Protein AF-A0A8B6FA89-F1 (afdb_monomer_lite)

pLDDT: mean 74.56, std 17.71, range [37.88, 96.81]

Foldseek 3Di:
DDPLCVLCVPCSVVVVVLVCVQVVDVLGAWQAAPDPPDPSVRRTDTPPQVPDPDPDPDPDPDDDDDDDDDDDDDDDDDDDDDDDDDDDDDPDDQQDWDAAPQQRQIDSDPVVNVVCVVVPVCPPPPDNDAQFLVNLCVSCPPPQEAEEEPVPPDLEDPDPQYKYWYQLDDRPDRRPAIKMWTQHPDDAIEIEWLQQDDLVVTPNCSVSSRCSHDVDHGYPGDNNDDPRHSCRSVVNVSSHD

Secondary structure (DSSP, 8-state):
--HHHHH-TT-HHHHHHHHHHHHSSTT---EE---TTS-GGGSEESSTT---S------------------------PPP-------------PPPPEE-TTT--EESSHHHHHHHHHTTSS-STTPPPPPPHHHHHHHTTTSSEEEEEGGGS-S---SSSEEEEEESS-TTS--S-EEEEEE-SSS--EEE-TT---GGGS-HHHHHHHHHT-SS-EEE----S-TT-S-HHHHHHHT--

Organism: Mytilus galloprovincialis (NCBI:txid29158)

Sequence (241 aa):
MTLGRQMYPSRGDFFLRKFEEATRTPFGYLLVDLKARTPEASRLRTEVLQIGQGETPDRDMEDTHLSDYESSVSSDEDMVDETTDLSSDDAERREDLIACRDSGVVFAHLRGLEAHSQQGCGKKNGLVLPMTGKDVEDTLSGLPVTVCCAEDLPSYVSDRPRTFVVNTDKCDQKGSHWVAFHFPASGLPEFFDSLGRYPETYQRYFRNVLIVNGPEYCVVGNQINPMISNTCGLYCIITSN

Structure (mmCIF, N/CA/C/O backbone):
data_AF-A0A8B6FA89-F1
#
_entry.id   AF-A0A8B6FA89-F1
#
loop_
_atom_site.group_PDB
_atom_site.id
_atom_site.type_symbol
_atom_site.label_atom_id
_atom_site.label_alt_id
_atom_site.label_comp_id
_atom_site.label_asym_id
_atom_site.label_entity_id
_atom_site.label_seq_id
_atom_site.pdbx_PDB_ins_code
_atom_site.Cartn_x
_atom_site.Cartn_y
_atom_site.Cartn_z
_atom_site.occupancy
_atom_site.B_iso_or_equiv
_atom_site.auth_seq_id
_atom_site.auth_comp_id
_atom_site.auth_asym_id
_atom_site.auth_atom_id
_atom_site.pdbx_PDB_model_num
ATOM 1 N N . MET A 1 1 ? 25.754 -10.668 -2.298 1.00 52.97 1 MET A N 1
ATOM 2 C CA . MET A 1 1 ? 26.112 -9.234 -2.172 1.00 52.97 1 MET A CA 1
ATOM 3 C C . MET A 1 1 ? 24.826 -8.505 -1.811 1.00 52.97 1 MET A C 1
ATOM 5 O O . MET A 1 1 ? 23.878 -8.642 -2.569 1.00 52.97 1 MET A O 1
ATOM 9 N N . THR A 1 2 ? 24.743 -7.863 -0.643 1.00 77.69 2 THR A N 1
ATOM 10 C CA . THR A 1 2 ? 23.493 -7.277 -0.114 1.00 77.69 2 THR A CA 1
ATOM 11 C C . THR A 1 2 ? 23.286 -5.842 -0.607 1.00 77.69 2 THR A C 1
ATOM 13 O O . THR A 1 2 ? 24.262 -5.158 -0.926 1.00 77.69 2 THR A O 1
ATOM 16 N N . LEU A 1 3 ? 22.033 -5.370 -0.653 1.00 79.88 3 LEU A N 1
ATOM 17 C CA . LEU A 1 3 ? 21.686 -4.004 -1.078 1.00 79.88 3 LEU A CA 1
ATOM 18 C C . LEU A 1 3 ? 22.439 -2.940 -0.263 1.00 79.88 3 LEU A C 1
ATOM 20 O O . LEU A 1 3 ? 23.019 -2.024 -0.842 1.00 79.88 3 LEU A O 1
ATOM 24 N N . GLY A 1 4 ? 22.522 -3.111 1.062 1.00 81.19 4 GLY A N 1
ATOM 25 C CA . GLY A 1 4 ? 23.275 -2.209 1.939 1.00 81.19 4 GLY A CA 1
ATOM 26 C C . GLY A 1 4 ? 24.747 -2.072 1.535 1.00 81.19 4 GLY A C 1
ATOM 27 O O . GLY A 1 4 ? 25.245 -0.956 1.429 1.00 81.19 4 GLY A O 1
ATOM 28 N N . ARG A 1 5 ? 25.428 -3.178 1.186 1.00 83.19 5 ARG A N 1
ATOM 29 C CA . ARG A 1 5 ? 26.817 -3.141 0.678 1.00 83.19 5 ARG A CA 1
ATOM 30 C C . ARG A 1 5 ? 26.944 -2.522 -0.716 1.00 83.19 5 ARG A C 1
ATOM 32 O O . ARG A 1 5 ? 28.012 -2.026 -1.049 1.00 83.19 5 ARG A O 1
ATOM 39 N N . GLN A 1 6 ? 25.902 -2.567 -1.543 1.00 84.31 6 GLN A N 1
ATOM 40 C CA . GLN A 1 6 ? 25.912 -1.922 -2.862 1.00 84.31 6 GLN A CA 1
ATOM 41 C C . GLN A 1 6 ? 25.698 -0.410 -2.757 1.00 84.31 6 GLN A C 1
ATOM 43 O O . GLN A 1 6 ? 26.346 0.349 -3.472 1.00 84.31 6 GLN A O 1
ATOM 48 N N . MET A 1 7 ? 24.803 0.023 -1.866 1.00 84.75 7 MET A N 1
ATOM 49 C CA . MET A 1 7 ? 24.514 1.439 -1.641 1.00 84.75 7 MET A CA 1
ATOM 50 C C . MET A 1 7 ? 25.597 2.133 -0.813 1.00 84.75 7 MET A C 1
ATOM 52 O O . MET A 1 7 ? 25.900 3.294 -1.071 1.00 84.75 7 MET A O 1
ATOM 56 N N . TYR A 1 8 ? 26.196 1.410 0.138 1.00 90.12 8 TYR A N 1
ATOM 57 C CA . TYR A 1 8 ? 27.192 1.920 1.078 1.00 90.12 8 TYR A CA 1
ATOM 58 C C . TYR A 1 8 ? 28.417 0.988 1.156 1.00 90.12 8 TYR A C 1
ATOM 60 O O . TYR A 1 8 ? 28.627 0.337 2.184 1.00 90.12 8 TYR A O 1
ATOM 68 N N . PRO A 1 9 ? 29.259 0.903 0.103 1.00 87.56 9 PRO A N 1
ATOM 69 C CA . PRO A 1 9 ? 30.369 -0.059 0.044 1.00 87.56 9 PRO A CA 1
ATOM 70 C C . PRO A 1 9 ? 31.359 0.048 1.207 1.00 87.56 9 PRO A C 1
ATOM 72 O O . PRO A 1 9 ? 31.877 -0.966 1.668 1.00 87.56 9 PRO A O 1
ATOM 75 N N . SER A 1 10 ? 31.576 1.267 1.703 1.00 92.75 10 SER A N 1
ATOM 76 C CA . SER A 1 10 ? 32.500 1.561 2.805 1.00 92.75 10 SER A CA 1
ATOM 77 C C . SER A 1 10 ? 31.791 1.918 4.116 1.00 92.75 10 SER A C 1
ATOM 79 O O . SER A 1 10 ? 32.462 2.270 5.080 1.00 92.75 10 SER A O 1
ATOM 81 N N . ARG A 1 11 ? 30.450 1.888 4.147 1.00 91.12 11 ARG A N 1
ATOM 82 C CA . ARG A 1 11 ? 29.622 2.384 5.266 1.00 91.12 11 ARG A CA 1
ATOM 83 C C . ARG A 1 11 ? 28.412 1.486 5.541 1.00 91.12 11 ARG A C 1
ATOM 85 O O . ARG A 1 11 ? 27.285 1.953 5.693 1.00 91.12 11 ARG A O 1
ATOM 92 N N . GLY A 1 12 ? 28.622 0.170 5.539 1.00 87.19 12 GLY A N 1
ATOM 93 C CA . GLY A 1 12 ? 27.542 -0.798 5.777 1.00 87.19 12 GLY A CA 1
ATOM 94 C C . GLY A 1 12 ? 26.892 -0.660 7.162 1.00 87.19 12 GLY A C 1
ATOM 95 O O . GLY A 1 12 ? 25.703 -0.926 7.312 1.00 87.19 12 GLY A O 1
ATOM 96 N N . ASP A 1 13 ? 27.652 -0.178 8.144 1.00 90.44 13 ASP A N 1
ATOM 97 C CA . ASP A 1 13 ? 27.205 0.164 9.496 1.00 90.44 13 ASP A CA 1
ATOM 98 C C . ASP A 1 13 ? 26.126 1.258 9.504 1.00 90.44 13 ASP A C 1
ATOM 100 O O . ASP A 1 13 ? 25.174 1.181 10.278 1.00 90.44 13 ASP A O 1
ATOM 104 N N . PHE A 1 14 ? 26.222 2.247 8.607 1.00 91.44 14 PHE A N 1
ATOM 105 C CA . PHE A 1 14 ? 25.213 3.300 8.478 1.00 91.44 14 PHE A CA 1
ATOM 106 C C . PHE A 1 14 ? 23.857 2.731 8.047 1.00 91.44 14 PHE A C 1
ATOM 108 O O . PHE A 1 14 ? 22.822 3.111 8.596 1.00 91.44 14 PHE A O 1
ATOM 115 N N . PHE A 1 15 ? 23.864 1.790 7.096 1.00 90.31 15 PHE A N 1
ATOM 116 C CA . PHE A 1 15 ? 22.646 1.116 6.652 1.00 90.31 15 PHE A CA 1
ATOM 117 C C . PHE A 1 15 ? 22.025 0.289 7.779 1.00 90.31 15 PHE A C 1
ATOM 119 O O . PHE A 1 15 ? 20.830 0.415 8.033 1.00 90.31 15 PHE A O 1
ATOM 126 N N . LEU A 1 16 ? 22.838 -0.517 8.472 1.00 89.75 16 LEU A N 1
ATOM 127 C CA . LEU A 1 16 ? 22.370 -1.347 9.586 1.00 89.75 16 LEU A CA 1
ATOM 128 C C . LEU A 1 16 ? 21.786 -0.500 10.715 1.00 89.75 16 LEU A C 1
ATOM 130 O O . LEU A 1 16 ? 20.688 -0.788 11.165 1.00 89.75 16 LEU A O 1
ATOM 134 N N . ARG A 1 17 ? 22.436 0.606 11.087 1.00 93.88 17 ARG A N 1
ATOM 135 C CA . ARG A 1 17 ? 21.924 1.519 12.118 1.00 93.88 17 ARG A CA 1
ATOM 136 C C . ARG A 1 17 ? 20.562 2.108 11.753 1.00 93.88 17 ARG A C 1
ATOM 138 O O . ARG A 1 17 ? 19.687 2.196 12.605 1.00 93.88 17 ARG A O 1
ATOM 145 N N . LYS A 1 18 ? 20.374 2.516 10.492 1.00 91.38 18 LYS A N 1
ATOM 146 C CA . LYS A 1 18 ? 19.087 3.045 10.017 1.00 91.38 18 LYS A CA 1
ATOM 147 C C . LYS A 1 18 ? 18.007 1.975 9.929 1.00 91.38 18 LYS A C 1
ATOM 149 O O . LYS A 1 18 ? 16.848 2.267 10.201 1.00 91.38 18 LYS A O 1
ATOM 154 N N . PHE A 1 19 ? 18.387 0.752 9.588 1.00 88.50 19 PHE A N 1
ATOM 155 C CA . PHE A 1 19 ? 17.494 -0.395 9.641 1.00 88.50 19 PHE A CA 1
ATOM 156 C C . PHE A 1 19 ? 17.083 -0.726 11.080 1.00 88.50 19 PHE A C 1
ATOM 158 O O . PHE A 1 19 ? 15.897 -0.825 11.357 1.00 88.50 19 PHE A O 1
ATOM 165 N N . GLU A 1 20 ? 18.031 -0.799 12.013 1.00 90.12 20 GLU A N 1
ATOM 166 C CA . GLU A 1 20 ? 17.750 -0.996 13.438 1.00 90.12 20 GLU A CA 1
ATOM 167 C C . GLU A 1 20 ? 16.838 0.101 13.988 1.00 90.12 20 GLU A C 1
ATOM 169 O O . GLU A 1 20 ? 15.868 -0.208 14.670 1.00 90.12 20 GLU A O 1
ATOM 174 N N . GLU A 1 21 ? 17.109 1.368 13.654 1.00 89.75 21 GLU A N 1
ATOM 175 C CA . GLU A 1 21 ? 16.254 2.508 14.001 1.00 89.75 21 GLU A CA 1
ATOM 176 C C . GLU A 1 21 ? 14.826 2.316 13.477 1.00 89.75 21 GLU A C 1
ATOM 178 O O . GLU A 1 21 ? 13.885 2.444 14.254 1.00 89.75 21 GLU A O 1
ATOM 183 N N . ALA A 1 22 ? 14.676 1.935 12.203 1.00 86.25 22 ALA A N 1
ATOM 184 C CA . ALA A 1 22 ? 13.379 1.654 11.593 1.00 86.25 22 ALA A CA 1
ATOM 185 C C . ALA A 1 22 ? 12.649 0.493 12.277 1.00 86.25 22 ALA A C 1
ATOM 187 O O . ALA A 1 22 ? 11.445 0.546 12.448 1.00 86.25 22 ALA A O 1
ATOM 188 N N . THR A 1 23 ? 13.365 -0.556 12.678 1.00 82.56 23 THR A N 1
ATOM 189 C CA . THR A 1 23 ? 12.759 -1.762 13.270 1.00 82.56 23 THR A CA 1
ATOM 190 C C . THR A 1 23 ? 12.608 -1.706 14.790 1.00 82.56 23 THR A C 1
ATOM 192 O O . THR A 1 23 ? 12.109 -2.657 15.391 1.00 82.56 23 THR A O 1
ATOM 195 N N . ARG A 1 24 ? 13.064 -0.624 15.439 1.00 86.19 24 ARG A N 1
ATOM 196 C CA . ARG A 1 24 ? 12.994 -0.475 16.902 1.00 86.19 24 ARG A CA 1
ATOM 197 C C . ARG A 1 24 ? 11.557 -0.302 17.384 1.00 86.19 24 ARG A C 1
ATOM 199 O O . ARG A 1 24 ? 11.232 -0.704 18.499 1.00 86.19 24 ARG A O 1
ATOM 206 N N . THR A 1 25 ? 10.715 0.311 16.563 1.00 74.94 25 THR A N 1
ATOM 207 C CA . THR A 1 25 ? 9.284 0.462 16.808 1.00 74.94 25 THR A CA 1
ATOM 208 C C . THR A 1 25 ? 8.515 -0.628 16.052 1.00 74.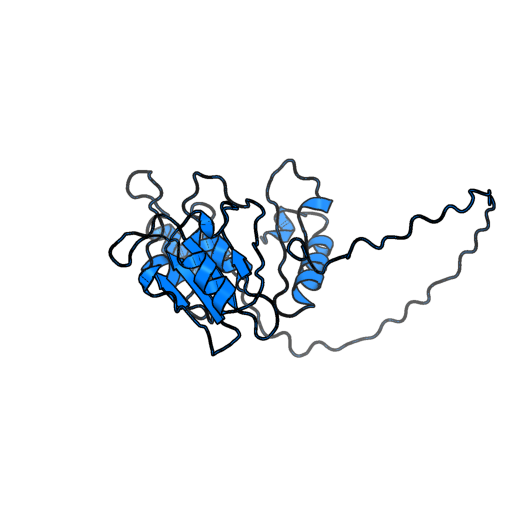94 25 THR A C 1
ATOM 210 O O . THR A 1 25 ? 8.877 -0.973 14.925 1.00 74.94 25 THR A O 1
ATOM 213 N N . PRO A 1 26 ? 7.453 -1.207 16.645 1.00 65.06 26 PRO A N 1
ATOM 214 C CA . PRO A 1 26 ? 6.528 -2.048 15.892 1.00 65.06 26 PRO A CA 1
ATOM 215 C C . PRO A 1 26 ? 5.980 -1.277 14.685 1.00 65.06 26 PRO A C 1
ATOM 217 O O . PRO A 1 26 ? 5.589 -0.121 14.842 1.00 65.06 26 PRO A O 1
ATOM 220 N N . PHE A 1 27 ? 5.937 -1.924 13.515 1.00 67.19 27 PHE A N 1
ATOM 221 C CA . PHE A 1 27 ? 5.469 -1.341 12.245 1.00 67.19 27 PHE A CA 1
ATOM 222 C C . PHE A 1 27 ? 6.323 -0.177 11.711 1.00 67.19 27 PHE A C 1
ATOM 224 O O . PHE A 1 27 ? 5.859 0.642 10.917 1.00 67.19 27 PHE A O 1
ATOM 231 N N . GLY A 1 28 ? 7.574 -0.057 12.161 1.00 71.44 28 GLY A N 1
ATOM 232 C CA . GLY A 1 28 ? 8.488 0.929 11.608 1.00 71.44 28 GLY A CA 1
ATOM 233 C C . GLY A 1 28 ? 9.064 0.488 10.256 1.00 71.44 28 GLY A C 1
ATOM 234 O O . GLY A 1 28 ? 9.325 -0.688 10.003 1.00 71.44 28 GLY A O 1
ATOM 235 N N . TYR A 1 29 ? 9.267 1.453 9.360 1.00 80.81 29 TYR A N 1
ATOM 236 C CA . TYR A 1 29 ? 9.714 1.226 7.984 1.00 80.81 29 TYR A CA 1
ATOM 237 C C . TYR A 1 29 ? 10.999 2.000 7.691 1.00 80.81 29 TYR A C 1
ATOM 239 O O . TYR A 1 29 ? 11.266 3.079 8.230 1.00 80.81 29 TYR A O 1
ATOM 247 N N . LEU A 1 30 ? 11.794 1.455 6.770 1.00 86.75 30 LEU A N 1
ATOM 248 C CA . LEU A 1 30 ? 12.971 2.116 6.224 1.00 86.75 30 LEU A CA 1
ATOM 249 C C . LEU A 1 30 ? 12.717 2.469 4.761 1.00 86.75 30 LEU A C 1
ATOM 251 O O . LEU A 1 30 ? 12.733 1.603 3.885 1.00 86.75 30 LEU A O 1
ATOM 255 N N . LEU A 1 31 ? 12.527 3.754 4.475 1.00 84.69 31 LEU A N 1
ATOM 256 C CA . LEU A 1 31 ? 12.464 4.231 3.101 1.00 84.69 31 LEU A CA 1
ATOM 257 C C . LEU A 1 31 ? 13.875 4.256 2.504 1.00 84.69 31 LEU A C 1
ATOM 259 O O . LEU A 1 31 ? 14.752 4.972 2.992 1.00 84.69 31 LEU A O 1
ATOM 263 N N . VAL A 1 32 ? 14.064 3.511 1.414 1.00 87.56 32 VAL A N 1
ATOM 264 C CA . VAL A 1 32 ? 15.330 3.423 0.677 1.00 87.56 32 VAL A CA 1
ATOM 265 C C . VAL A 1 32 ? 15.196 4.120 -0.683 1.00 87.56 32 VAL A C 1
ATOM 267 O O . VAL A 1 32 ? 14.560 3.604 -1.600 1.00 87.56 32 VAL A O 1
ATOM 270 N N . ASP A 1 33 ? 15.810 5.294 -0.842 1.00 82.75 33 ASP A N 1
ATOM 271 C CA . ASP A 1 33 ? 15.874 6.024 -2.113 1.00 82.75 33 ASP A CA 1
ATOM 272 C C . ASP A 1 33 ? 17.066 5.550 -2.959 1.00 82.75 33 ASP A C 1
ATOM 274 O O . ASP A 1 33 ? 18.239 5.730 -2.613 1.00 82.75 33 ASP A O 1
ATOM 278 N N . LEU A 1 34 ? 16.753 4.954 -4.108 1.00 84.00 34 LEU A N 1
ATOM 279 C CA . LEU A 1 34 ? 17.730 4.398 -5.043 1.00 84.00 34 LEU A CA 1
ATOM 280 C C . LEU A 1 34 ? 18.186 5.394 -6.124 1.00 84.00 34 LEU A C 1
ATOM 282 O O . LEU A 1 34 ? 19.017 5.046 -6.968 1.00 84.00 34 LEU A O 1
ATOM 286 N N . LYS A 1 35 ? 17.683 6.637 -6.135 1.00 78.00 35 LYS A N 1
ATOM 287 C CA . LYS A 1 35 ? 18.075 7.637 -7.140 1.00 78.00 35 LYS A CA 1
ATOM 288 C C . LYS A 1 35 ? 19.557 7.986 -7.003 1.00 78.00 35 LYS A C 1
ATOM 290 O O . LYS A 1 35 ? 20.022 8.446 -5.964 1.00 78.00 35 LYS A O 1
ATOM 295 N N . ALA A 1 36 ? 20.299 7.863 -8.106 1.00 80.50 36 ALA A N 1
ATOM 296 C CA . ALA A 1 36 ? 21.744 8.107 -8.137 1.00 80.50 36 ALA A CA 1
ATOM 297 C C . ALA A 1 36 ? 22.153 9.526 -7.690 1.00 80.50 36 ALA A C 1
ATOM 299 O O . ALA A 1 36 ? 23.264 9.709 -7.203 1.00 80.50 36 ALA A O 1
ATOM 300 N N . ARG A 1 37 ? 21.262 10.517 -7.840 1.00 86.25 37 ARG A N 1
ATOM 301 C CA . ARG A 1 37 ? 21.509 11.921 -7.469 1.00 86.25 37 ARG A CA 1
ATOM 302 C C . ARG A 1 37 ? 21.099 12.273 -6.038 1.00 86.25 37 ARG A C 1
ATOM 304 O O . ARG A 1 37 ? 21.410 13.375 -5.601 1.00 86.25 37 ARG A O 1
ATOM 311 N N . THR A 1 38 ? 20.412 11.385 -5.318 1.00 83.75 38 THR A N 1
ATOM 312 C CA . THR A 1 38 ? 20.028 11.659 -3.929 1.00 83.75 38 THR A CA 1
ATOM 313 C C . THR A 1 38 ? 21.282 11.639 -3.051 1.00 83.75 38 THR A C 1
ATOM 315 O O . THR A 1 38 ? 22.038 10.657 -3.117 1.00 83.75 38 THR A O 1
ATOM 318 N N . PRO A 1 39 ? 21.526 12.689 -2.240 1.00 90.25 39 PRO A N 1
ATOM 319 C CA . PRO A 1 39 ? 22.624 12.706 -1.282 1.00 90.25 39 PRO A CA 1
ATOM 320 C C . PRO A 1 39 ? 22.566 11.494 -0.356 1.00 90.25 39 PRO A C 1
ATOM 322 O O . PRO A 1 39 ? 21.494 11.099 0.093 1.00 90.25 39 PRO A O 1
ATOM 325 N N . GLU A 1 40 ? 23.725 10.914 -0.057 1.00 86.94 40 GLU A N 1
ATOM 326 C CA . GLU A 1 40 ? 23.845 9.660 0.692 1.00 86.94 40 GLU A CA 1
ATOM 327 C C . GLU A 1 40 ? 23.099 9.679 2.043 1.00 86.94 40 GLU A C 1
ATOM 329 O O . GLU A 1 40 ? 22.430 8.705 2.392 1.00 86.94 40 GLU A O 1
ATOM 334 N N . ALA A 1 41 ? 23.144 10.805 2.761 1.00 87.31 41 ALA A N 1
ATOM 335 C CA . ALA A 1 41 ? 22.457 10.993 4.042 1.00 87.31 41 ALA A CA 1
ATOM 336 C C . ALA A 1 41 ? 20.920 11.021 3.928 1.00 87.31 41 ALA A C 1
ATOM 338 O O . ALA A 1 41 ? 20.229 10.758 4.905 1.00 87.31 41 ALA A O 1
ATOM 339 N N . SER A 1 42 ? 20.377 11.321 2.746 1.00 87.00 42 SER A N 1
ATOM 340 C CA . SER A 1 42 ? 18.932 11.416 2.493 1.00 87.00 42 SER A CA 1
ATOM 341 C C . SER A 1 42 ? 18.346 10.150 1.858 1.00 87.00 42 SER A C 1
ATOM 343 O O . SER A 1 42 ? 17.145 10.103 1.572 1.00 87.00 42 SER A O 1
ATOM 345 N N . ARG A 1 43 ? 19.183 9.135 1.598 1.00 92.12 43 ARG A N 1
ATOM 346 C CA . ARG A 1 43 ? 18.765 7.891 0.936 1.00 92.12 43 ARG A CA 1
ATOM 347 C C . ARG A 1 43 ? 18.084 6.897 1.856 1.00 92.12 43 ARG A C 1
ATOM 349 O O . ARG A 1 43 ? 17.276 6.118 1.376 1.00 92.12 43 ARG A O 1
ATOM 356 N N . LEU A 1 44 ? 18.408 6.922 3.140 1.00 92.06 44 LEU A N 1
ATOM 357 C CA . LEU A 1 44 ? 17.781 6.084 4.152 1.00 92.06 44 LEU A CA 1
ATOM 358 C C . LEU A 1 44 ? 17.000 6.993 5.081 1.00 92.06 44 LEU A C 1
ATOM 360 O O . LEU A 1 44 ? 17.593 7.839 5.754 1.00 92.06 44 LEU A O 1
ATOM 364 N N . ARG A 1 45 ? 15.679 6.856 5.082 1.00 88.44 45 ARG A N 1
ATOM 365 C CA . ARG A 1 45 ? 14.812 7.674 5.923 1.00 88.44 45 ARG A CA 1
ATOM 366 C C . ARG A 1 45 ? 13.854 6.799 6.712 1.00 88.44 45 ARG A C 1
ATOM 368 O O . ARG A 1 45 ? 13.177 5.943 6.153 1.00 88.44 45 ARG A O 1
ATOM 375 N N . THR A 1 46 ? 13.822 7.057 8.003 1.00 82.81 46 THR A N 1
ATOM 376 C CA . THR A 1 46 ? 12.826 6.603 8.970 1.00 82.81 46 THR A CA 1
ATOM 377 C C . THR A 1 46 ? 11.798 7.723 9.150 1.00 82.81 46 THR A C 1
ATOM 379 O O . THR A 1 46 ? 12.059 8.863 8.757 1.00 82.81 46 THR A O 1
ATOM 382 N N . GLU A 1 47 ? 10.615 7.412 9.678 1.00 75.50 47 GLU A N 1
ATOM 383 C CA . GLU A 1 47 ? 9.625 8.411 10.129 1.00 75.50 47 GLU A CA 1
ATOM 384 C C . GLU A 1 47 ? 9.103 9.410 9.074 1.00 75.50 47 GLU A C 1
ATOM 386 O O . GLU A 1 47 ? 8.476 10.413 9.399 1.00 75.50 47 GLU A O 1
ATOM 391 N N . VAL A 1 48 ? 9.278 9.128 7.780 1.00 70.19 48 VAL A N 1
ATOM 392 C CA . VAL A 1 48 ? 8.792 9.971 6.665 1.00 70.19 48 VAL A CA 1
ATOM 393 C C . VAL A 1 48 ? 7.258 10.099 6.621 1.00 70.19 48 VAL A C 1
ATOM 395 O O . VAL A 1 48 ? 6.716 10.996 5.980 1.00 70.19 48 VAL A O 1
ATOM 398 N N . LEU A 1 49 ? 6.561 9.180 7.275 1.00 62.94 49 LEU A N 1
ATOM 399 C CA . LEU A 1 49 ? 5.109 9.053 7.348 1.00 62.94 49 LEU A CA 1
ATOM 400 C C . LEU A 1 49 ? 4.529 9.622 8.644 1.00 62.94 49 LEU A C 1
ATOM 402 O O . LEU A 1 49 ? 3.309 9.686 8.762 1.00 62.94 49 LEU A O 1
ATOM 406 N N . GLN A 1 50 ? 5.362 10.090 9.584 1.00 61.12 50 GLN A N 1
ATOM 407 C CA . GLN A 1 50 ? 4.897 10.865 10.737 1.00 61.12 50 GLN A CA 1
ATOM 408 C C . GLN A 1 50 ? 4.532 12.290 10.293 1.00 61.12 50 GLN A C 1
ATOM 410 O O . GLN A 1 50 ? 5.202 13.266 10.617 1.00 61.12 50 GLN A O 1
ATOM 415 N N . ILE A 1 51 ? 3.473 12.419 9.498 1.00 48.84 51 ILE A N 1
ATOM 416 C CA . ILE A 1 51 ? 2.890 13.709 9.138 1.00 48.84 51 ILE A CA 1
ATOM 417 C C . ILE A 1 51 ? 1.522 13.767 9.812 1.00 48.84 51 ILE A C 1
ATOM 419 O O . ILE A 1 51 ? 0.576 13.148 9.332 1.00 48.84 51 ILE A O 1
ATOM 423 N N . GLY A 1 52 ? 1.421 14.516 10.916 1.00 48.59 52 GLY A N 1
ATOM 424 C CA . GLY A 1 52 ? 0.124 14.986 11.413 1.00 48.59 52 GLY A CA 1
ATOM 425 C C . GLY A 1 52 ? -0.255 14.710 12.869 1.00 48.59 52 GLY A C 1
ATOM 426 O O . GLY A 1 52 ? -1.444 14.759 13.164 1.00 48.59 52 GLY A O 1
ATOM 427 N N . GLN A 1 53 ? 0.672 14.490 13.810 1.00 44.12 53 GLN A N 1
ATOM 428 C CA . GLN A 1 53 ? 0.330 14.836 15.199 1.00 44.12 53 GLN A CA 1
ATOM 429 C C . GLN A 1 53 ? 0.370 16.362 15.297 1.00 44.12 53 GLN A C 1
ATOM 431 O O . GLN A 1 53 ? 1.437 16.962 15.253 1.00 44.12 53 GLN A O 1
ATOM 436 N N . GLY A 1 54 ? -0.813 16.976 15.266 1.00 43.41 54 GLY A N 1
ATOM 437 C CA . GLY A 1 54 ? -0.985 18.413 15.122 1.00 43.41 54 GLY A CA 1
ATOM 438 C C . GLY A 1 54 ? -0.205 19.222 16.151 1.00 43.41 54 GLY A C 1
ATOM 439 O O . GLY A 1 54 ? -0.537 19.221 17.332 1.00 43.41 54 GLY A O 1
ATOM 440 N N . GLU A 1 55 ? 0.751 20.011 15.671 1.00 39.59 55 GLU A N 1
ATOM 441 C CA . GLU A 1 55 ? 0.996 21.314 16.272 1.00 39.59 55 GLU A CA 1
ATOM 442 C C . GLU A 1 55 ? -0.240 22.161 15.955 1.00 39.59 55 GLU A C 1
ATOM 444 O O . GLU A 1 55 ? -0.447 22.634 14.833 1.00 39.59 55 GLU A O 1
ATOM 449 N N . THR A 1 56 ? -1.133 22.291 16.935 1.00 46.06 56 THR A N 1
ATOM 450 C CA . THR A 1 56 ? -2.094 23.389 16.928 1.00 46.06 56 THR A CA 1
ATOM 451 C C . THR A 1 56 ? -1.293 24.687 16.860 1.00 46.06 56 THR A C 1
ATOM 453 O O . THR A 1 56 ? -0.343 24.828 17.630 1.00 46.06 56 THR A O 1
ATOM 456 N N . PRO A 1 57 ? -1.623 25.639 15.971 1.00 44.06 57 PRO A N 1
ATOM 457 C CA . PRO A 1 57 ? -0.967 26.931 15.983 1.00 44.06 57 PRO A CA 1
ATOM 458 C C . PRO A 1 57 ? -1.356 27.625 17.287 1.00 44.06 57 PRO A C 1
ATOM 460 O O . PRO A 1 57 ? -2.462 28.163 17.400 1.00 44.06 57 PRO A O 1
ATOM 463 N N . ASP A 1 58 ? -0.459 27.581 18.270 1.00 45.88 58 ASP A N 1
ATOM 464 C CA . ASP A 1 58 ? -0.535 28.445 19.433 1.00 45.88 58 ASP A CA 1
ATOM 465 C C . ASP A 1 58 ? -0.461 29.882 18.922 1.00 45.88 58 ASP A C 1
ATOM 467 O O . ASP A 1 58 ? 0.568 30.414 18.499 1.00 45.88 58 ASP A O 1
ATOM 471 N N . ARG A 1 59 ? -1.636 30.506 18.920 1.00 54.78 59 ARG A N 1
ATOM 472 C CA . ARG A 1 59 ? -1.747 31.927 19.184 1.00 54.78 59 ARG A CA 1
ATOM 473 C C . ARG A 1 59 ? -1.097 32.140 20.543 1.00 54.78 59 ARG A C 1
ATOM 475 O O . ARG A 1 59 ? -1.681 31.731 21.530 1.00 54.78 59 ARG A O 1
ATOM 482 N N . ASP A 1 60 ? 0.106 32.693 20.544 1.00 47.44 60 ASP A N 1
ATOM 483 C CA . ASP A 1 60 ? 0.462 33.871 21.332 1.00 47.44 60 ASP A CA 1
ATOM 484 C C . ASP A 1 60 ? 1.852 34.338 20.890 1.00 47.44 60 ASP A C 1
ATOM 486 O O . ASP A 1 60 ? 2.904 33.872 21.317 1.00 47.44 60 ASP A O 1
ATOM 490 N N . MET A 1 61 ? 1.821 35.264 19.934 1.00 57.06 61 MET A N 1
ATOM 491 C CA . MET A 1 61 ? 2.962 36.063 19.522 1.00 57.06 61 MET A CA 1
ATOM 492 C C . MET A 1 61 ? 3.139 37.166 20.570 1.00 57.06 61 MET A C 1
ATOM 494 O O . MET A 1 61 ? 2.589 38.255 20.415 1.00 57.06 61 MET A O 1
ATOM 498 N N . GLU A 1 62 ? 3.878 36.874 21.640 1.00 55.06 62 GLU A N 1
ATOM 499 C CA . GLU A 1 62 ? 4.452 37.904 22.507 1.00 55.06 62 GLU A CA 1
ATOM 500 C C . GLU A 1 62 ? 5.950 38.056 22.226 1.00 55.06 62 GLU A C 1
ATOM 502 O O . GLU A 1 62 ? 6.755 37.137 22.370 1.00 55.06 62 GLU A O 1
ATOM 507 N N . ASP A 1 63 ? 6.279 39.268 21.778 1.00 52.47 63 ASP A N 1
ATOM 508 C CA . ASP A 1 63 ? 7.604 39.867 21.712 1.00 52.47 63 ASP A CA 1
ATOM 509 C C . ASP A 1 63 ? 8.409 39.594 22.985 1.00 52.47 63 ASP A C 1
ATOM 511 O O . ASP A 1 63 ? 7.976 39.947 24.080 1.00 52.47 63 ASP A O 1
ATOM 515 N N . THR A 1 64 ? 9.641 39.098 22.857 1.00 45.81 64 THR A N 1
ATOM 516 C CA . THR A 1 64 ? 10.715 39.509 23.775 1.00 45.81 64 THR A CA 1
ATOM 517 C C . THR A 1 64 ? 12.110 39.220 23.216 1.00 45.81 64 THR A C 1
ATOM 519 O O . THR A 1 64 ? 12.603 38.101 23.194 1.00 45.81 64 THR A O 1
ATOM 522 N N . HIS A 1 65 ? 12.746 40.316 22.805 1.00 52.38 65 HIS A N 1
ATOM 523 C CA . HIS A 1 65 ? 14.114 40.703 23.147 1.00 52.38 65 HIS A CA 1
ATOM 524 C C . HIS A 1 65 ? 15.281 39.760 22.791 1.00 52.38 65 HIS A C 1
ATOM 526 O O . HIS A 1 65 ? 15.702 38.894 23.552 1.00 52.38 65 HIS A O 1
ATOM 532 N N . LEU A 1 66 ? 15.917 40.094 21.665 1.00 53.31 66 LEU A N 1
ATOM 533 C CA . LEU A 1 66 ? 17.330 39.840 21.392 1.00 53.31 66 LEU A CA 1
ATOM 534 C C . LEU A 1 66 ? 18.215 40.508 22.461 1.00 53.31 66 LEU A C 1
ATOM 536 O O . LEU A 1 66 ? 18.184 41.731 22.621 1.00 53.31 66 LEU A O 1
ATOM 540 N N . SER A 1 67 ? 19.044 39.718 23.140 1.00 50.38 67 SER A N 1
ATOM 541 C CA . SER A 1 67 ? 20.293 40.190 23.742 1.00 50.38 67 SER A CA 1
ATOM 542 C C . SER A 1 67 ? 21.336 39.074 23.740 1.00 50.38 67 SER A C 1
ATOM 544 O O . SER A 1 67 ? 21.177 38.061 24.417 1.00 50.38 67 SER A O 1
ATOM 546 N N . ASP A 1 68 ? 22.362 39.287 22.924 1.00 52.53 68 ASP A N 1
ATOM 547 C CA . ASP A 1 68 ? 23.779 38.998 23.138 1.00 52.53 68 ASP A CA 1
ATOM 548 C C . ASP A 1 68 ? 24.154 38.074 24.310 1.00 52.53 68 ASP A C 1
ATOM 550 O O . ASP A 1 68 ? 24.057 38.446 25.480 1.00 52.53 68 ASP A O 1
ATOM 554 N N . TYR A 1 69 ? 24.743 36.922 23.980 1.00 50.91 69 TYR A N 1
ATOM 555 C CA . TYR A 1 69 ? 25.717 36.275 24.856 1.00 50.91 69 TYR A CA 1
ATOM 556 C C . TYR A 1 69 ? 26.772 35.532 24.028 1.00 50.91 69 TYR A C 1
ATOM 558 O O . TYR A 1 69 ? 26.592 34.389 23.608 1.00 50.91 69 TYR A O 1
ATOM 566 N N . GLU A 1 70 ? 27.889 36.217 23.785 1.00 55.44 70 GLU A N 1
ATOM 567 C CA . GLU A 1 70 ? 29.181 35.570 23.578 1.00 55.44 70 GLU A CA 1
ATOM 568 C C . GLU A 1 70 ? 29.654 34.954 24.902 1.00 55.44 70 GLU A C 1
ATOM 570 O O . GLU A 1 70 ? 29.648 35.626 25.931 1.00 55.44 70 GLU A O 1
ATOM 575 N N . SER A 1 71 ? 30.139 33.712 24.870 1.00 51.03 71 SER A N 1
ATOM 576 C CA . SER A 1 71 ? 31.468 33.349 25.385 1.00 51.03 71 SER A CA 1
ATOM 577 C C . SER A 1 71 ? 31.658 31.830 25.368 1.00 51.03 71 SER A C 1
ATOM 579 O O . SER A 1 71 ? 30.920 31.070 25.987 1.00 51.03 71 SER A O 1
ATOM 581 N N . SER A 1 72 ? 32.731 31.435 24.687 1.00 54.41 72 SER A N 1
ATOM 582 C CA . SER A 1 72 ? 33.610 30.285 24.935 1.00 54.41 72 SER A CA 1
ATOM 583 C C . SER A 1 72 ? 33.599 29.714 26.359 1.00 54.41 72 SER A C 1
ATOM 585 O O . SER A 1 72 ? 33.602 30.509 27.291 1.00 54.41 72 SER A O 1
ATOM 587 N N . VAL A 1 73 ? 33.739 28.384 26.505 1.00 48.41 73 VAL A N 1
ATOM 588 C CA . VAL A 1 73 ? 34.876 27.682 27.160 1.00 48.41 73 VAL A CA 1
ATOM 589 C C . VAL A 1 73 ? 34.780 26.166 26.882 1.00 48.41 73 VAL A C 1
ATOM 591 O O . VAL A 1 73 ? 33.714 25.564 26.955 1.00 48.41 73 VAL A O 1
ATOM 594 N N . SER A 1 74 ? 35.929 25.587 26.536 1.00 51.62 74 SER A N 1
ATOM 595 C CA . SER A 1 74 ? 36.257 24.167 26.372 1.00 51.62 74 SER A CA 1
ATOM 596 C C . SER A 1 74 ? 36.431 23.430 27.704 1.00 51.62 74 SER A C 1
ATOM 598 O O . SER A 1 74 ? 37.116 23.973 28.570 1.00 51.62 74 SER A O 1
ATOM 600 N N . SER A 1 75 ? 36.001 22.168 27.785 1.00 48.75 75 SER A N 1
ATOM 601 C CA . SER A 1 75 ? 36.616 21.160 28.663 1.00 48.75 75 SER A CA 1
ATOM 602 C C . SER A 1 75 ? 36.398 19.762 28.082 1.00 48.75 75 SER A C 1
ATOM 604 O O . SER A 1 75 ? 35.259 19.319 27.953 1.00 48.75 75 SER A O 1
ATOM 606 N N . ASP A 1 76 ? 37.499 19.106 27.725 1.00 49.97 76 ASP A N 1
ATOM 607 C CA . ASP A 1 76 ? 37.595 17.670 27.483 1.00 49.97 76 ASP A CA 1
ATOM 608 C C . ASP A 1 76 ? 37.369 16.913 28.801 1.00 49.97 76 ASP A C 1
ATOM 610 O O . ASP A 1 76 ? 38.044 17.207 29.788 1.00 49.97 76 ASP A O 1
ATOM 614 N N . GLU A 1 77 ? 36.465 15.931 28.814 1.00 68.94 77 GLU A N 1
ATOM 615 C CA . GLU A 1 77 ? 36.425 14.902 29.857 1.00 68.94 77 GLU A CA 1
ATOM 616 C C . GLU A 1 77 ? 36.309 13.509 29.226 1.00 68.94 77 GLU A C 1
ATOM 618 O O . GLU A 1 77 ? 35.484 13.247 28.346 1.00 68.94 77 GLU A O 1
ATOM 623 N N . ASP A 1 78 ? 37.217 12.645 29.673 1.00 45.62 78 ASP A N 1
ATOM 624 C CA . ASP A 1 78 ? 37.505 11.305 29.184 1.00 45.62 78 ASP A CA 1
ATOM 625 C C . ASP A 1 78 ? 36.324 10.334 29.367 1.00 45.62 78 ASP A C 1
ATOM 627 O O . ASP A 1 78 ? 35.847 10.102 30.480 1.00 45.62 78 ASP A O 1
ATOM 631 N N . MET A 1 79 ? 35.889 9.699 28.271 1.00 61.06 79 MET A N 1
ATOM 632 C CA . MET A 1 79 ? 34.963 8.562 28.312 1.00 61.06 79 MET A CA 1
ATOM 633 C C . MET A 1 79 ? 35.719 7.261 28.591 1.00 61.06 79 MET A C 1
ATOM 635 O O . MET A 1 79 ? 36.551 6.816 27.800 1.00 61.06 79 MET A O 1
ATOM 639 N N . VAL A 1 80 ? 35.367 6.635 29.710 1.00 60.94 80 VAL A N 1
ATOM 640 C CA . VAL A 1 80 ? 35.765 5.282 30.103 1.00 60.94 80 VAL A CA 1
ATOM 641 C C . VAL A 1 80 ? 34.944 4.253 29.319 1.00 60.94 80 VAL A C 1
ATOM 643 O O . VAL A 1 80 ? 33.716 4.287 29.324 1.00 60.94 80 VAL A O 1
ATOM 646 N N . ASP A 1 81 ? 35.652 3.354 28.640 1.00 43.00 81 ASP A N 1
ATOM 647 C CA . ASP A 1 81 ? 35.138 2.232 27.854 1.00 43.00 81 ASP A CA 1
ATOM 648 C C . ASP A 1 81 ? 34.719 1.078 28.785 1.00 43.00 81 ASP A C 1
ATOM 650 O O . ASP A 1 81 ? 35.566 0.385 29.352 1.00 43.00 81 ASP A O 1
ATOM 654 N N . GLU A 1 82 ? 33.410 0.893 28.979 1.00 60.88 82 GLU A N 1
ATOM 655 C CA . GLU A 1 82 ? 32.839 -0.249 29.701 1.00 60.88 82 GLU A CA 1
ATOM 656 C C . GLU A 1 82 ? 32.301 -1.267 28.686 1.00 60.88 82 GLU A C 1
ATOM 658 O O . GLU A 1 82 ? 31.179 -1.180 28.184 1.00 60.88 82 GLU A O 1
ATOM 663 N N . THR A 1 83 ? 33.147 -2.245 28.363 1.00 44.16 83 THR A N 1
ATOM 664 C CA . THR A 1 83 ? 32.809 -3.387 27.514 1.00 44.16 83 THR A CA 1
ATOM 665 C C . THR A 1 83 ? 31.966 -4.384 28.307 1.00 44.16 83 THR A C 1
ATOM 667 O O . THR A 1 83 ? 32.455 -5.121 29.160 1.00 44.16 83 THR A O 1
ATOM 670 N N . THR A 1 84 ? 30.663 -4.400 28.030 1.00 50.16 84 THR A N 1
ATOM 671 C CA . THR A 1 84 ? 29.732 -5.413 28.533 1.00 50.16 84 THR A CA 1
ATOM 672 C C . THR A 1 84 ? 29.612 -6.549 27.518 1.00 50.16 84 THR A C 1
ATOM 674 O O . THR A 1 84 ? 29.019 -6.402 26.451 1.00 50.16 84 THR A O 1
ATOM 677 N N . ASP A 1 85 ? 30.192 -7.698 27.869 1.00 49.75 85 ASP A N 1
ATOM 678 C CA . ASP A 1 85 ? 29.997 -8.981 27.193 1.00 49.75 85 ASP A CA 1
ATOM 679 C C . ASP A 1 85 ? 28.541 -9.441 27.367 1.00 49.75 85 ASP A C 1
ATOM 681 O O . ASP A 1 85 ? 28.135 -9.893 28.441 1.00 49.75 85 ASP A O 1
ATOM 685 N N . LEU A 1 86 ? 27.748 -9.348 26.297 1.00 50.47 86 LEU A N 1
ATOM 686 C CA . LEU A 1 86 ? 26.446 -10.002 26.196 1.00 50.47 86 LEU A CA 1
ATOM 687 C C . LEU A 1 86 ? 26.545 -11.182 25.226 1.00 50.47 86 LEU A C 1
ATOM 689 O O . LEU A 1 86 ? 26.702 -11.032 24.014 1.00 50.47 86 LEU A O 1
ATOM 693 N N . SER A 1 87 ? 26.452 -12.375 25.809 1.00 50.81 87 SER A N 1
ATOM 694 C CA . SER A 1 87 ? 26.330 -13.668 25.143 1.00 50.81 87 SER A CA 1
ATOM 695 C C . SER A 1 87 ? 25.102 -13.700 24.230 1.00 50.81 87 SER A C 1
ATOM 697 O O . SER A 1 87 ? 23.978 -13.504 24.692 1.00 50.81 87 SER A O 1
ATOM 699 N N . SER A 1 88 ? 25.329 -13.966 22.942 1.00 47.06 88 SER A N 1
ATOM 700 C CA . SER A 1 88 ? 24.311 -14.060 21.893 1.00 47.06 88 SER A CA 1
ATOM 701 C C . SER A 1 88 ? 24.024 -15.519 21.535 1.00 47.06 88 SER A C 1
ATOM 703 O O . SER A 1 88 ? 24.446 -16.016 20.496 1.00 47.06 88 SER A O 1
ATOM 705 N N . ASP A 1 89 ? 23.263 -16.194 22.386 1.00 52.47 89 ASP A N 1
ATOM 706 C CA . ASP A 1 89 ? 22.580 -17.433 22.017 1.00 52.47 89 ASP A CA 1
ATOM 707 C C . ASP A 1 89 ? 21.096 -17.089 21.887 1.00 52.47 89 ASP A C 1
ATOM 709 O O . ASP A 1 89 ? 20.418 -16.994 22.899 1.00 52.47 89 ASP A O 1
ATOM 713 N N . ASP A 1 90 ? 20.666 -16.744 20.665 1.00 47.09 90 ASP A N 1
ATOM 714 C CA . ASP A 1 90 ? 19.285 -16.837 20.123 1.00 47.09 90 ASP A CA 1
ATOM 715 C C . ASP A 1 90 ? 19.084 -15.905 18.904 1.00 47.09 90 ASP A C 1
ATOM 717 O O . ASP A 1 90 ? 18.067 -15.231 18.734 1.00 47.09 90 ASP A O 1
ATOM 721 N N . ALA A 1 91 ? 20.063 -15.868 17.992 1.00 44.97 91 ALA A N 1
ATOM 722 C CA . ALA A 1 91 ? 19.859 -15.302 16.661 1.00 44.97 91 ALA A CA 1
ATOM 723 C C . ALA A 1 91 ? 19.029 -16.286 15.819 1.00 44.97 91 ALA A C 1
ATOM 725 O O . ALA A 1 91 ? 19.563 -17.074 15.030 1.00 44.97 91 ALA A O 1
ATOM 726 N N . GLU A 1 92 ? 17.709 -16.261 16.011 1.00 48.09 92 GLU A N 1
ATOM 727 C CA . GLU A 1 92 ? 16.770 -16.905 15.100 1.00 48.09 92 GLU A CA 1
ATOM 728 C C . GLU A 1 92 ? 17.052 -16.427 13.671 1.00 48.09 92 GLU A C 1
ATOM 730 O O . GLU A 1 92 ? 17.105 -15.231 13.372 1.00 48.09 92 GLU A O 1
ATOM 735 N N . ARG A 1 93 ? 17.290 -17.394 12.785 1.00 43.22 93 ARG A N 1
ATOM 736 C CA . ARG A 1 93 ? 17.607 -17.195 11.370 1.00 43.22 93 ARG A CA 1
ATOM 737 C C . ARG A 1 93 ? 16.463 -16.455 10.673 1.00 43.22 93 ARG A C 1
ATOM 739 O O . ARG A 1 93 ? 15.541 -17.086 10.167 1.00 43.22 93 ARG A O 1
ATOM 746 N N . ARG A 1 94 ? 16.530 -15.126 10.621 1.00 51.19 94 ARG A N 1
ATOM 747 C CA . ARG A 1 94 ? 15.676 -14.320 9.744 1.00 51.19 94 ARG A CA 1
ATOM 748 C C . ARG A 1 94 ? 16.184 -14.455 8.314 1.00 51.19 94 ARG A C 1
ATOM 750 O O . ARG A 1 94 ? 17.343 -14.174 8.026 1.00 51.19 94 ARG A O 1
ATOM 757 N N . GLU A 1 95 ? 15.324 -14.964 7.445 1.00 50.50 95 GLU A N 1
ATOM 758 C CA . GLU A 1 95 ? 15.653 -15.242 6.053 1.00 50.50 95 GLU A CA 1
ATOM 759 C C . GLU A 1 95 ? 15.554 -13.956 5.225 1.00 50.50 95 GLU A C 1
ATOM 761 O O . GLU A 1 95 ? 14.509 -13.308 5.169 1.00 50.50 95 GLU A O 1
ATOM 766 N N . ASP A 1 96 ? 16.669 -13.568 4.605 1.00 62.25 96 ASP A N 1
ATOM 767 C CA . ASP A 1 96 ? 16.764 -12.376 3.764 1.00 62.25 96 ASP A CA 1
ATOM 768 C C . ASP A 1 96 ? 15.844 -12.488 2.534 1.00 62.25 96 ASP A C 1
ATOM 770 O O . ASP A 1 96 ? 16.004 -13.380 1.697 1.00 62.25 96 ASP A O 1
ATOM 774 N N . LEU A 1 97 ? 14.925 -11.531 2.379 1.00 55.88 97 LEU A N 1
ATOM 775 C CA . LEU A 1 97 ? 14.114 -11.372 1.171 1.00 55.88 97 LEU A CA 1
ATOM 776 C C . LEU A 1 97 ? 14.982 -10.898 -0.017 1.00 55.88 97 LEU A C 1
ATOM 778 O O . LEU A 1 97 ? 15.827 -10.011 0.121 1.00 55.88 97 LEU A O 1
ATOM 782 N N . ILE A 1 98 ? 14.760 -11.449 -1.214 1.00 74.94 98 ILE A N 1
ATOM 783 C CA . ILE A 1 98 ? 15.560 -11.187 -2.425 1.00 74.94 98 ILE A CA 1
ATOM 784 C C . ILE A 1 98 ? 14.652 -10.689 -3.554 1.00 74.94 98 ILE A C 1
ATOM 786 O O . ILE A 1 98 ? 13.698 -11.366 -3.914 1.00 74.94 98 ILE A O 1
ATOM 790 N N . ALA A 1 99 ? 14.966 -9.547 -4.172 1.00 67.88 99 ALA A N 1
ATOM 791 C CA . ALA A 1 99 ? 14.184 -8.996 -5.283 1.00 67.88 99 ALA A CA 1
ATOM 792 C C . ALA A 1 99 ? 14.754 -9.347 -6.671 1.00 67.88 99 ALA A C 1
ATOM 794 O O . ALA A 1 99 ? 15.970 -9.328 -6.888 1.00 67.88 99 ALA A O 1
ATOM 795 N N . CYS A 1 100 ? 13.880 -9.612 -7.644 1.00 73.00 100 CYS A N 1
ATOM 796 C CA . CYS A 1 100 ? 14.246 -9.727 -9.049 1.00 73.00 100 CYS A CA 1
ATOM 797 C C . CYS A 1 100 ? 14.619 -8.356 -9.610 1.00 73.00 100 CYS A C 1
ATOM 799 O O . CYS A 1 100 ? 13.851 -7.402 -9.527 1.00 73.00 100 CYS A O 1
ATOM 801 N N . ARG A 1 101 ? 15.787 -8.269 -10.249 1.00 60.94 101 ARG A N 1
ATOM 802 C CA . ARG A 1 101 ? 16.295 -7.019 -10.827 1.00 60.94 101 ARG A CA 1
ATOM 803 C C . ARG A 1 101 ? 15.435 -6.479 -11.974 1.00 60.94 101 ARG A C 1
ATOM 805 O O . ARG A 1 101 ? 15.406 -5.271 -12.181 1.00 60.94 101 ARG A O 1
ATOM 812 N N . ASP A 1 102 ? 14.774 -7.369 -12.706 1.00 61.78 102 ASP A N 1
ATOM 813 C CA . ASP A 1 102 ? 14.065 -7.026 -13.939 1.00 61.78 102 ASP A CA 1
ATOM 814 C C . ASP A 1 102 ? 12.583 -6.687 -13.689 1.00 61.78 102 ASP A C 1
ATOM 816 O O . ASP A 1 102 ? 12.055 -5.778 -14.325 1.00 61.78 102 ASP A O 1
ATOM 820 N N . SER A 1 103 ? 11.913 -7.377 -12.755 1.00 61.84 103 SER A N 1
ATOM 821 C CA . SER A 1 103 ? 10.489 -7.163 -12.421 1.00 61.84 103 SER A CA 1
ATOM 822 C C . SER A 1 103 ? 10.251 -6.499 -11.068 1.00 61.84 103 SER A C 1
ATOM 824 O O . SER A 1 103 ? 9.128 -6.100 -10.786 1.00 61.84 103 SER A O 1
ATOM 826 N N . GLY A 1 104 ? 11.263 -6.423 -10.202 1.00 58.66 104 GLY A N 1
ATOM 827 C CA . GLY A 1 104 ? 11.124 -5.955 -8.823 1.00 58.66 104 GLY A CA 1
ATOM 828 C C . GLY A 1 104 ? 10.493 -6.962 -7.853 1.00 58.66 104 GLY A C 1
ATOM 829 O O . GLY A 1 104 ? 10.470 -6.676 -6.659 1.00 58.66 104 GLY A O 1
ATOM 830 N N . VAL A 1 105 ? 9.995 -8.119 -8.317 1.00 60.16 105 VAL A N 1
ATOM 831 C CA . VAL A 1 105 ? 9.291 -9.111 -7.472 1.00 60.16 105 VAL A CA 1
ATOM 832 C C . VAL A 1 105 ? 10.205 -9.622 -6.363 1.00 60.16 105 VAL A C 1
ATOM 834 O O . VAL A 1 105 ? 11.351 -9.975 -6.634 1.00 60.16 105 VAL A O 1
ATOM 837 N N . VAL A 1 106 ? 9.705 -9.666 -5.129 1.00 63.72 106 VAL A N 1
ATOM 838 C CA . VAL A 1 106 ? 10.459 -10.075 -3.937 1.00 63.72 106 VAL A CA 1
ATOM 839 C C . VAL A 1 106 ? 10.169 -11.539 -3.604 1.00 63.72 106 VAL A C 1
ATOM 841 O O . VAL A 1 106 ? 9.033 -11.988 -3.702 1.00 63.72 106 VAL A O 1
ATOM 844 N N . PHE A 1 107 ? 11.197 -12.288 -3.214 1.00 69.56 107 PHE A N 1
ATOM 845 C CA . PHE A 1 107 ? 11.137 -13.714 -2.907 1.00 69.56 107 PHE A CA 1
ATOM 846 C C . PHE A 1 107 ? 11.722 -13.980 -1.524 1.00 69.56 107 PHE A C 1
ATOM 848 O O . PHE A 1 107 ? 12.798 -13.477 -1.209 1.00 69.56 107 PHE A O 1
ATOM 855 N N . ALA A 1 108 ? 11.068 -14.836 -0.739 1.00 69.88 108 ALA A N 1
ATOM 856 C CA . ALA A 1 108 ? 11.593 -15.299 0.549 1.00 69.88 108 ALA A CA 1
ATOM 857 C C . ALA A 1 108 ? 12.872 -16.141 0.416 1.00 69.88 108 ALA A C 1
ATOM 859 O O . ALA A 1 108 ? 13.677 -16.218 1.337 1.00 69.88 108 ALA A O 1
ATOM 860 N N . HIS A 1 109 ? 13.089 -16.762 -0.749 1.00 78.75 109 HIS A N 1
ATOM 861 C CA . HIS A 1 109 ? 14.253 -17.607 -0.990 1.00 78.75 109 HIS A CA 1
ATOM 862 C C . HIS A 1 109 ? 14.784 -17.475 -2.416 1.00 78.75 109 HIS A C 1
ATOM 864 O O . HIS A 1 109 ? 14.030 -17.264 -3.370 1.00 78.75 109 HIS A O 1
ATOM 870 N N . LEU A 1 110 ? 16.083 -17.747 -2.577 1.00 75.38 110 LEU A N 1
ATOM 871 C CA . LEU A 1 110 ? 16.776 -17.716 -3.869 1.00 75.38 110 LEU A CA 1
ATOM 872 C C . LEU A 1 110 ? 16.124 -18.634 -4.916 1.00 75.38 110 LEU A C 1
ATOM 874 O O . LEU A 1 110 ? 16.036 -18.261 -6.081 1.00 75.38 110 LEU A O 1
ATOM 878 N N . ARG A 1 111 ? 15.582 -19.790 -4.502 1.00 73.44 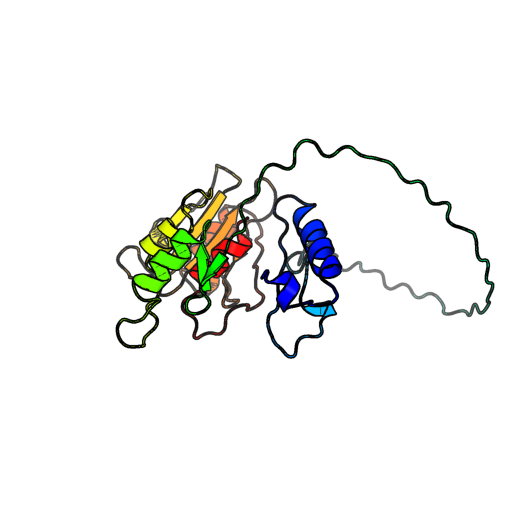111 ARG A N 1
ATOM 879 C CA . ARG A 1 111 ? 14.877 -20.710 -5.413 1.00 73.44 111 ARG A CA 1
ATOM 880 C C . ARG A 1 111 ? 13.649 -20.073 -6.067 1.00 73.44 111 ARG A C 1
ATOM 882 O O . ARG A 1 111 ? 13.376 -20.360 -7.227 1.00 73.44 111 ARG A O 1
ATOM 889 N N . GLY A 1 112 ? 12.927 -19.212 -5.345 1.00 74.44 112 GLY A N 1
ATOM 890 C CA . GLY A 1 112 ? 11.786 -18.478 -5.897 1.00 74.44 112 GLY A CA 1
ATOM 891 C C . GLY A 1 112 ? 12.229 -17.513 -6.996 1.00 74.44 112 GLY A C 1
ATOM 892 O O . GLY A 1 112 ? 11.662 -17.516 -8.089 1.00 74.44 112 GLY A O 1
ATOM 893 N N . LEU A 1 113 ? 13.315 -16.774 -6.747 1.00 77.00 113 LEU A N 1
ATOM 894 C CA . LEU A 1 113 ? 13.918 -15.881 -7.737 1.00 77.00 113 LEU A CA 1
ATOM 895 C C . LEU A 1 113 ? 14.426 -16.644 -8.971 1.00 77.00 113 LEU A C 1
ATOM 897 O O . LEU A 1 113 ? 14.216 -16.206 -10.103 1.00 77.00 113 LEU A O 1
ATOM 901 N N . GLU A 1 114 ? 15.099 -17.776 -8.771 1.00 76.94 114 GLU A N 1
ATOM 902 C CA . GLU A 1 114 ? 15.618 -18.607 -9.861 1.00 76.94 114 GLU A CA 1
ATOM 903 C C . GLU A 1 114 ? 14.487 -19.179 -10.720 1.00 76.94 114 GLU A C 1
ATOM 905 O O . GLU A 1 114 ? 14.551 -19.083 -11.947 1.00 76.94 114 GLU A O 1
ATOM 910 N N . ALA A 1 115 ? 13.425 -19.698 -10.095 1.00 76.88 115 ALA A N 1
ATOM 911 C CA . ALA A 1 115 ? 12.243 -20.185 -10.801 1.00 76.88 115 ALA A CA 1
ATOM 912 C C . ALA A 1 115 ? 11.565 -19.065 -11.605 1.00 76.88 115 ALA A C 1
ATOM 914 O O . ALA A 1 115 ? 11.252 -19.254 -12.780 1.00 76.88 115 ALA A O 1
ATOM 915 N N . HIS A 1 116 ? 11.410 -17.877 -11.013 1.00 80.19 116 HIS A N 1
ATOM 916 C CA . HIS A 1 116 ? 10.878 -16.698 -11.698 1.00 80.19 116 HIS A CA 1
ATOM 917 C C . HIS A 1 116 ? 11.738 -16.278 -12.900 1.00 80.19 116 HIS A C 1
ATOM 919 O O . HIS A 1 116 ? 11.219 -15.992 -13.980 1.00 80.19 116 HIS A O 1
ATOM 925 N N . SER A 1 117 ? 13.064 -16.281 -12.736 1.00 75.50 117 SER A N 1
ATOM 926 C CA . SER A 1 117 ? 14.011 -15.971 -13.810 1.00 75.50 117 SER A CA 1
ATOM 927 C C . SER A 1 117 ? 13.906 -16.978 -14.964 1.00 75.50 117 SER A C 1
ATOM 929 O O . SER A 1 117 ? 13.791 -16.581 -16.126 1.00 75.50 117 SER A O 1
ATOM 931 N N . GLN A 1 118 ? 13.853 -18.278 -14.647 1.00 78.25 118 GLN A N 1
ATOM 932 C CA . GLN A 1 118 ? 13.743 -19.363 -15.631 1.00 78.25 118 GLN A CA 1
ATOM 933 C C . GLN A 1 118 ? 12.401 -19.372 -16.373 1.00 78.25 118 GLN A C 1
ATOM 935 O O . GLN A 1 118 ? 12.362 -19.688 -17.561 1.00 78.25 118 GLN A O 1
ATOM 940 N N . GLN A 1 119 ? 11.307 -18.998 -15.704 1.00 76.12 119 GLN A N 1
ATOM 941 C CA . GLN A 1 119 ? 9.975 -18.901 -16.314 1.00 76.12 119 GLN A CA 1
ATOM 942 C C . GLN A 1 119 ? 9.806 -17.659 -17.206 1.00 76.12 119 GLN A C 1
ATOM 944 O O . GLN A 1 119 ? 8.794 -17.526 -17.897 1.00 76.12 119 GLN A O 1
ATOM 949 N N . GLY A 1 120 ? 10.815 -16.784 -17.244 1.00 71.44 120 GLY A N 1
ATOM 950 C CA . GLY A 1 120 ? 10.813 -15.563 -18.030 1.00 71.44 120 GLY A CA 1
ATOM 951 C C . GLY A 1 120 ? 10.179 -14.423 -17.252 1.00 71.44 120 GLY A C 1
ATOM 952 O O . GLY A 1 120 ? 8.980 -14.176 -17.353 1.00 71.44 120 GLY A O 1
ATOM 953 N N . CYS A 1 121 ? 11.020 -13.680 -16.537 1.00 68.00 121 CYS A N 1
ATOM 954 C CA . CYS A 1 121 ? 10.662 -12.436 -15.869 1.00 68.00 121 CYS A CA 1
ATOM 955 C C . CYS A 1 121 ? 9.976 -11.461 -16.853 1.00 68.00 121 CYS A C 1
ATOM 957 O O . CYS A 1 121 ? 10.633 -10.845 -17.693 1.00 68.00 121 CYS A O 1
ATOM 959 N N . GLY A 1 122 ? 8.639 -11.405 -16.831 1.00 58.94 122 GLY A N 1
ATOM 960 C CA . GLY A 1 122 ? 7.804 -10.492 -17.626 1.00 58.94 122 GLY A CA 1
ATOM 961 C C . GLY A 1 122 ? 7.892 -10.606 -19.159 1.00 58.94 122 GLY A C 1
ATOM 962 O O . GLY A 1 122 ? 7.248 -9.833 -19.865 1.00 58.94 122 GLY A O 1
ATOM 963 N N . LYS A 1 123 ? 8.665 -11.541 -19.724 1.00 48.84 123 LYS A N 1
ATOM 964 C CA . LYS A 1 123 ? 8.931 -11.601 -21.174 1.00 48.84 123 LYS A CA 1
ATOM 965 C C . LYS A 1 123 ? 7.939 -12.500 -21.909 1.00 48.84 123 LYS A C 1
ATOM 967 O O . LYS A 1 123 ? 8.297 -13.539 -22.453 1.00 48.84 123 LYS A O 1
ATOM 972 N N . LYS A 1 124 ? 6.695 -12.038 -22.021 1.00 45.91 124 LYS A N 1
ATOM 973 C CA . LYS A 1 124 ? 5.841 -12.376 -23.169 1.00 45.91 124 LYS A CA 1
ATOM 974 C C . LYS A 1 124 ? 5.568 -11.068 -23.921 1.00 45.91 124 LYS A C 1
ATOM 976 O O . LYS A 1 124 ? 4.701 -10.301 -23.537 1.00 45.91 124 LYS A O 1
ATOM 981 N N . ASN A 1 125 ? 6.356 -10.798 -24.968 1.00 49.34 125 ASN A N 1
ATOM 982 C CA . ASN A 1 125 ? 6.219 -9.677 -25.925 1.00 49.34 125 ASN A CA 1
ATOM 983 C C . ASN A 1 125 ? 6.722 -8.271 -25.523 1.00 49.34 125 ASN A C 1
ATOM 985 O O . ASN A 1 125 ? 6.385 -7.302 -26.196 1.00 49.34 125 ASN A O 1
ATOM 989 N N . GLY A 1 126 ? 7.561 -8.122 -24.491 1.00 50.03 126 GLY A N 1
ATOM 990 C CA . GLY A 1 126 ? 8.209 -6.832 -24.181 1.00 50.03 126 GLY A CA 1
ATOM 991 C C . GLY A 1 126 ? 7.297 -5.771 -23.549 1.00 50.03 126 GLY A C 1
ATOM 992 O O . GLY A 1 126 ? 7.755 -4.671 -23.256 1.00 50.03 126 GLY A O 1
ATOM 993 N N . LEU A 1 127 ? 6.035 -6.109 -23.289 1.00 51.84 127 LEU A N 1
ATOM 994 C CA . LEU A 1 127 ? 5.151 -5.344 -22.424 1.00 51.84 127 LEU A CA 1
ATOM 995 C C . LEU A 1 127 ? 5.182 -6.003 -21.050 1.00 51.84 127 LEU A C 1
ATOM 997 O O . LEU A 1 127 ? 4.812 -7.169 -20.916 1.00 51.84 127 LEU A O 1
ATOM 1001 N N . VAL A 1 128 ? 5.637 -5.269 -20.035 1.00 55.03 128 VAL A N 1
ATOM 1002 C CA . VAL A 1 128 ? 5.419 -5.678 -18.646 1.00 55.03 128 VAL A CA 1
ATOM 1003 C C . VAL A 1 128 ? 3.903 -5.768 -18.483 1.00 55.03 128 VAL A C 1
ATOM 1005 O O . VAL A 1 128 ? 3.196 -4.807 -18.779 1.00 55.03 128 VAL A O 1
ATOM 1008 N N . LEU A 1 129 ? 3.378 -6.928 -18.103 1.00 62.38 129 LEU A N 1
ATOM 1009 C CA . LEU A 1 129 ? 1.955 -7.061 -17.807 1.00 62.38 129 LEU A CA 1
ATOM 1010 C C . LEU A 1 129 ? 1.703 -6.563 -16.375 1.00 62.38 129 LEU A C 1
ATOM 1012 O O . LEU A 1 129 ? 2.587 -6.720 -15.530 1.00 62.38 129 LEU A O 1
ATOM 1016 N N . PRO A 1 130 ? 0.551 -5.932 -16.093 1.00 70.00 130 PRO A N 1
ATOM 1017 C CA . PRO A 1 130 ? 0.155 -5.634 -14.720 1.00 70.00 130 PRO A CA 1
ATOM 1018 C C . PRO A 1 130 ? 0.059 -6.931 -13.908 1.00 70.00 130 PRO A C 1
ATOM 1020 O O . PRO A 1 130 ? -0.326 -7.970 -14.451 1.00 70.00 130 PRO A O 1
ATOM 1023 N N . MET A 1 131 ? 0.433 -6.869 -12.626 1.00 75.69 131 MET A N 1
ATOM 1024 C CA . MET A 1 131 ? 0.300 -8.008 -11.717 1.00 75.69 131 MET A CA 1
ATOM 1025 C C . MET A 1 131 ? -1.173 -8.382 -11.576 1.00 75.69 131 MET A C 1
ATOM 1027 O O . MET A 1 131 ? -2.008 -7.527 -11.271 1.00 75.69 131 MET A O 1
ATOM 1031 N N . THR A 1 132 ? -1.482 -9.659 -11.783 1.00 84.44 132 THR A N 1
ATOM 1032 C CA . THR A 1 132 ? -2.821 -10.184 -11.511 1.00 84.44 132 THR A CA 1
ATOM 1033 C C . THR A 1 132 ? -3.044 -10.297 -10.004 1.00 84.44 132 THR A C 1
ATOM 1035 O O . THR A 1 132 ? -2.088 -10.329 -9.230 1.00 84.44 132 THR A O 1
ATOM 1038 N N . GLY A 1 133 ? -4.304 -10.414 -9.571 1.00 83.62 133 GLY A N 1
ATOM 1039 C CA . GLY A 1 133 ? -4.600 -10.626 -8.149 1.00 83.62 133 GLY A CA 1
ATOM 1040 C C . GLY A 1 133 ? -3.941 -11.876 -7.588 1.00 83.62 133 GLY A C 1
ATOM 1041 O O . GLY A 1 133 ? -3.374 -11.827 -6.504 1.00 83.62 133 GLY A O 1
ATOM 1042 N N . LYS A 1 134 ? -3.876 -12.940 -8.392 1.00 84.50 134 LYS A N 1
ATOM 1043 C CA . LYS A 1 134 ? -3.149 -14.153 -8.033 1.00 84.50 134 LYS A CA 1
ATOM 1044 C C . LYS A 1 134 ? -1.648 -13.909 -7.856 1.00 84.50 134 LYS A C 1
ATOM 1046 O O . LYS A 1 134 ? -1.073 -14.410 -6.902 1.00 84.50 134 LYS A O 1
ATOM 1051 N N . ASP A 1 135 ? -1.018 -13.120 -8.730 1.00 82.44 135 ASP A N 1
ATOM 1052 C CA . ASP A 1 135 ? 0.408 -12.797 -8.580 1.00 82.44 135 ASP A CA 1
ATOM 1053 C C . ASP A 1 135 ? 0.670 -12.031 -7.271 1.00 82.44 135 ASP A C 1
ATOM 1055 O O . ASP A 1 135 ? 1.681 -12.261 -6.607 1.00 82.44 135 ASP A O 1
ATOM 1059 N N . VAL A 1 136 ? -0.240 -11.127 -6.890 1.00 82.81 136 VAL A N 1
ATOM 1060 C CA . VAL A 1 136 ? -0.158 -10.365 -5.634 1.00 82.81 136 VAL A CA 1
ATOM 1061 C C . VAL A 1 136 ? -0.383 -11.274 -4.422 1.00 82.81 136 VAL A C 1
ATOM 1063 O O . VAL A 1 136 ? 0.410 -11.223 -3.486 1.00 82.81 136 VAL A O 1
ATOM 1066 N N . GLU A 1 137 ? -1.401 -12.138 -4.454 1.00 86.06 137 GLU A N 1
ATOM 1067 C CA . GLU A 1 137 ? -1.679 -13.148 -3.419 1.00 86.06 137 GLU A CA 1
ATOM 1068 C C . GLU A 1 137 ? -0.505 -14.103 -3.212 1.00 86.06 137 GLU A C 1
ATOM 1070 O O . GLU A 1 137 ? -0.054 -14.285 -2.083 1.00 86.06 137 GLU A O 1
ATOM 1075 N N . ASP A 1 138 ? 0.024 -14.673 -4.296 1.00 83.38 138 ASP A N 1
ATOM 1076 C CA . ASP A 1 138 ? 1.154 -15.600 -4.248 1.00 83.38 138 ASP A CA 1
ATOM 1077 C C . ASP A 1 138 ? 2.396 -14.897 -3.663 1.00 83.38 138 ASP A C 1
ATOM 1079 O O . ASP A 1 138 ? 3.101 -15.474 -2.831 1.00 83.38 138 ASP A O 1
ATOM 1083 N N . THR A 1 139 ? 2.634 -13.629 -4.028 1.00 78.44 139 THR A N 1
ATOM 1084 C CA . THR A 1 139 ? 3.752 -12.828 -3.487 1.00 78.44 139 THR A CA 1
ATOM 1085 C C . THR A 1 139 ? 3.573 -12.499 -2.001 1.00 78.44 139 THR A C 1
ATOM 1087 O O . THR A 1 139 ? 4.552 -12.459 -1.258 1.00 78.44 139 THR A O 1
ATOM 1090 N N . LEU A 1 140 ? 2.336 -12.266 -1.559 1.00 80.50 140 LEU A N 1
ATOM 1091 C CA . LEU A 1 140 ? 1.990 -11.944 -0.170 1.00 80.50 140 LEU A CA 1
ATOM 1092 C C . LEU A 1 140 ? 1.709 -13.183 0.689 1.00 80.50 140 LEU A C 1
ATOM 1094 O O . LEU A 1 140 ? 1.360 -13.053 1.865 1.00 80.50 140 LEU A O 1
ATOM 1098 N N . SER A 1 141 ? 1.852 -14.381 0.122 1.00 84.12 141 SER A N 1
ATOM 1099 C CA . SER A 1 141 ? 1.562 -15.626 0.822 1.00 84.12 141 SER A CA 1
ATOM 1100 C C . SER A 1 141 ? 2.413 -15.758 2.093 1.00 84.12 141 SER A C 1
ATOM 1102 O O . SER A 1 141 ? 3.634 -15.615 2.081 1.00 84.12 141 SER A O 1
ATOM 1104 N N . GLY A 1 142 ? 1.743 -15.999 3.223 1.00 80.88 142 GLY A N 1
ATOM 1105 C CA . GLY A 1 142 ? 2.372 -16.084 4.546 1.00 80.88 142 GLY A CA 1
ATOM 1106 C C . GLY A 1 142 ? 2.406 -14.775 5.343 1.00 80.88 142 GLY A C 1
ATOM 1107 O O . GLY A 1 142 ? 2.707 -14.820 6.534 1.00 80.88 142 GLY A O 1
ATOM 1108 N N . LEU A 1 143 ? 2.045 -13.634 4.746 1.00 81.25 143 LEU A N 1
ATOM 1109 C CA . LEU A 1 143 ? 1.846 -12.377 5.474 1.00 81.25 143 LEU A CA 1
ATOM 1110 C C . LEU A 1 143 ? 0.379 -12.233 5.924 1.00 81.25 143 LEU A C 1
ATOM 1112 O O . LEU A 1 143 ? -0.522 -12.734 5.247 1.00 81.25 143 LEU A O 1
ATOM 1116 N N . PRO A 1 144 ? 0.096 -11.528 7.037 1.00 86.81 144 PRO A N 1
ATOM 1117 C CA . PRO A 1 144 ? -1.266 -11.288 7.527 1.00 86.81 144 PRO A CA 1
ATOM 1118 C C . PRO A 1 144 ? -1.989 -10.194 6.712 1.00 86.81 144 PRO A C 1
ATOM 1120 O O . PRO A 1 144 ? -2.535 -9.236 7.260 1.00 86.81 144 PRO A O 1
ATOM 1123 N N . VAL A 1 145 ? -1.986 -10.325 5.383 1.00 89.88 145 VAL A N 1
ATOM 1124 C CA . VAL A 1 145 ? -2.550 -9.363 4.429 1.00 89.88 145 VAL A CA 1
ATOM 1125 C C . VAL A 1 145 ? -3.682 -10.024 3.651 1.00 89.88 145 VAL A C 1
ATOM 1127 O O . VAL A 1 145 ? -3.568 -11.162 3.205 1.00 89.88 145 VAL A O 1
ATOM 1130 N N . THR A 1 146 ? -4.793 -9.310 3.480 1.00 94.50 146 THR A N 1
ATOM 1131 C CA . THR A 1 146 ? -5.897 -9.751 2.618 1.00 94.50 146 THR A CA 1
ATOM 1132 C C . THR A 1 146 ? -5.774 -9.077 1.257 1.00 94.50 146 THR A C 1
ATOM 1134 O O . THR A 1 146 ? -5.755 -7.853 1.179 1.00 94.50 146 THR A O 1
ATOM 1137 N N . VAL A 1 147 ? -5.707 -9.853 0.181 1.00 93.12 147 VAL A N 1
ATOM 1138 C CA . VAL A 1 147 ? -5.776 -9.313 -1.181 1.00 93.12 147 VAL A CA 1
ATOM 1139 C C . VAL A 1 147 ? -7.224 -9.372 -1.641 1.00 93.12 147 VAL A C 1
ATOM 1141 O O . VAL A 1 147 ? -7.878 -10.400 -1.484 1.00 93.12 147 VAL A O 1
ATOM 1144 N N . CYS A 1 148 ? -7.750 -8.269 -2.163 1.00 94.62 148 CYS A N 1
ATOM 1145 C CA . CYS A 1 148 ? -9.114 -8.237 -2.679 1.00 94.62 148 CYS A CA 1
ATOM 1146 C C . CYS A 1 148 ? -9.276 -7.225 -3.816 1.00 94.62 148 CYS A C 1
ATOM 1148 O O . CYS A 1 148 ? -8.400 -6.408 -4.104 1.00 94.62 148 CYS A O 1
ATOM 1150 N N . CYS A 1 149 ? -10.415 -7.293 -4.495 1.00 93.88 149 CYS A N 1
ATOM 1151 C CA . CYS A 1 149 ? -10.854 -6.234 -5.391 1.00 93.88 149 CYS A CA 1
ATOM 1152 C C . CYS A 1 149 ? -11.523 -5.102 -4.623 1.00 93.88 149 CYS A C 1
ATOM 1154 O O . CYS A 1 149 ? -11.921 -5.256 -3.468 1.00 93.88 149 CYS A O 1
ATOM 1156 N N . ALA A 1 150 ? -11.702 -3.974 -5.306 1.00 92.69 150 ALA A N 1
ATOM 1157 C CA . ALA A 1 150 ? -12.354 -2.814 -4.739 1.00 92.69 150 ALA A CA 1
ATOM 1158 C C . ALA A 1 150 ? -13.704 -3.179 -4.090 1.00 92.69 150 ALA A C 1
ATOM 1160 O O . ALA A 1 150 ? -13.982 -2.711 -2.986 1.00 92.69 150 ALA A O 1
ATOM 1161 N N . GLU A 1 151 ? -14.562 -3.951 -4.768 1.00 92.69 151 GLU A N 1
ATOM 1162 C CA . GLU A 1 151 ? -15.947 -4.224 -4.331 1.00 92.69 151 GLU A CA 1
ATOM 1163 C C . GLU A 1 151 ? -16.017 -5.137 -3.094 1.00 92.69 151 GLU A C 1
ATOM 1165 O O . GLU A 1 151 ? -16.993 -5.075 -2.350 1.00 92.69 151 GLU A O 1
ATOM 1170 N N . ASP A 1 152 ? -14.955 -5.904 -2.839 1.00 95.00 152 ASP A N 1
ATOM 1171 C CA . ASP A 1 152 ? -14.836 -6.809 -1.693 1.00 95.00 152 ASP A CA 1
ATOM 1172 C C . ASP A 1 152 ? -14.155 -6.148 -0.479 1.00 95.00 152 ASP A C 1
ATOM 1174 O O . ASP A 1 152 ? -14.027 -6.769 0.579 1.00 95.00 152 ASP A O 1
ATOM 1178 N N . LEU A 1 153 ? -13.707 -4.890 -0.594 1.00 95.81 153 LEU A N 1
ATOM 1179 C CA . LEU A 1 153 ? -13.152 -4.153 0.541 1.00 95.81 153 LEU A CA 1
ATOM 1180 C C . LEU A 1 153 ? -14.272 -3.842 1.558 1.00 95.81 153 LEU A C 1
ATOM 1182 O O . LEU A 1 153 ? -15.224 -3.130 1.221 1.00 95.81 153 LEU A O 1
ATOM 1186 N N . PRO A 1 154 ? -14.177 -4.323 2.814 1.00 96.62 154 PRO A N 1
ATOM 1187 C CA . PRO A 1 154 ? -15.234 -4.130 3.797 1.00 96.62 154 PRO A CA 1
ATOM 1188 C C . PRO A 1 154 ? -15.385 -2.656 4.181 1.00 96.62 154 PRO A C 1
ATOM 1190 O O . PRO A 1 154 ? -14.409 -1.934 4.378 1.00 96.62 154 PRO A O 1
ATOM 1193 N N . SER A 1 155 ? -16.629 -2.210 4.368 1.00 95.69 155 SER A N 1
ATOM 1194 C CA . SER A 1 155 ? -16.919 -0.835 4.795 1.00 95.69 155 SER A CA 1
ATOM 1195 C C . SER A 1 155 ? -16.488 -0.537 6.234 1.00 95.69 155 SER A C 1
ATOM 1197 O O . SER A 1 155 ? -16.256 0.620 6.571 1.00 95.69 155 SER A O 1
ATOM 1199 N N . TYR A 1 156 ? -16.396 -1.562 7.085 1.00 96.81 156 TYR A N 1
ATOM 1200 C CA . TYR A 1 156 ? -15.982 -1.469 8.485 1.00 96.81 156 TYR A CA 1
ATOM 1201 C C . TYR A 1 156 ? -15.073 -2.649 8.847 1.00 96.81 156 TYR A C 1
ATOM 1203 O O . TYR A 1 156 ? -15.355 -3.781 8.460 1.00 96.81 156 TYR A O 1
ATOM 1211 N N . VAL A 1 157 ?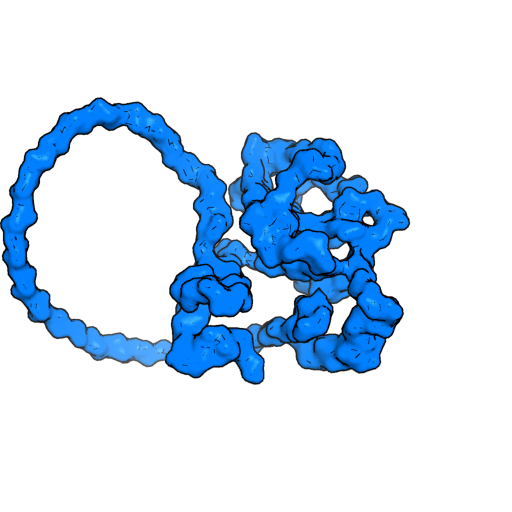 -14.002 -2.377 9.593 1.00 96.75 157 VAL A N 1
ATOM 1212 C CA . VAL A 1 157 ? -12.968 -3.343 9.984 1.00 96.75 157 VAL A CA 1
ATOM 1213 C C . VAL A 1 157 ? -12.945 -3.447 11.506 1.00 96.75 157 VAL A C 1
ATOM 1215 O O . VAL A 1 157 ? -12.406 -2.578 12.200 1.00 96.75 157 VAL A O 1
ATOM 1218 N N . SER A 1 158 ? -13.574 -4.507 12.019 1.00 94.69 158 SER A N 1
ATOM 1219 C CA . SER A 1 158 ? -13.724 -4.766 13.457 1.00 94.69 158 SER A CA 1
ATOM 1220 C C . SER A 1 158 ? -12.514 -5.452 14.087 1.00 94.69 158 SER A C 1
ATOM 1222 O O . SER A 1 158 ? -12.248 -5.262 15.270 1.00 94.69 158 SER A O 1
ATOM 1224 N N . ASP A 1 159 ? -11.802 -6.273 13.320 1.00 94.25 159 ASP A N 1
ATOM 1225 C CA . ASP A 1 159 ? -10.621 -7.014 13.747 1.00 94.25 159 ASP A CA 1
ATOM 1226 C C . ASP A 1 159 ? -9.363 -6.244 13.339 1.00 94.25 159 ASP A C 1
ATOM 1228 O O . ASP A 1 159 ? -9.049 -6.141 12.159 1.00 94.25 159 ASP A O 1
ATOM 1232 N N . ARG A 1 160 ? -8.654 -5.665 14.312 1.00 94.38 160 ARG A N 1
ATOM 1233 C CA . ARG A 1 160 ? -7.413 -4.907 14.086 1.00 94.38 160 ARG A CA 1
ATOM 1234 C C . ARG A 1 160 ? -6.244 -5.548 14.853 1.00 94.38 160 ARG A C 1
ATOM 1236 O O . ARG A 1 160 ? -6.481 -6.065 15.946 1.00 94.38 160 ARG A O 1
ATOM 1243 N N . PRO A 1 161 ? -4.998 -5.493 14.340 1.00 95.56 161 PRO A N 1
ATOM 1244 C CA . PRO A 1 161 ? -4.590 -4.830 13.103 1.00 95.56 161 PRO A CA 1
ATOM 1245 C C . PRO A 1 161 ? -4.989 -5.621 11.848 1.00 95.56 161 PRO A C 1
ATOM 1247 O O . PRO A 1 161 ? -5.051 -6.850 11.875 1.00 95.56 161 PRO A O 1
ATOM 1250 N N . ARG A 1 162 ? -5.246 -4.918 10.742 1.00 95.94 162 ARG A N 1
ATOM 1251 C CA . ARG A 1 162 ? -5.627 -5.536 9.465 1.00 95.94 162 ARG A CA 1
ATOM 1252 C C . ARG A 1 162 ? -5.069 -4.761 8.285 1.00 95.94 162 ARG A C 1
ATOM 1254 O O . ARG A 1 162 ? -5.188 -3.541 8.240 1.00 95.94 162 ARG A O 1
ATOM 1261 N N . THR A 1 163 ? -4.548 -5.479 7.299 1.00 95.12 163 THR A N 1
ATOM 1262 C CA . THR A 1 163 ? -4.068 -4.894 6.045 1.00 95.12 163 THR A CA 1
ATOM 1263 C C . THR A 1 163 ? -4.820 -5.488 4.864 1.00 95.12 163 THR A C 1
ATOM 1265 O O . THR A 1 163 ? -4.980 -6.709 4.770 1.00 95.12 163 THR A O 1
ATOM 1268 N N . PHE A 1 164 ? -5.229 -4.622 3.939 1.00 95.69 164 PHE A N 1
ATOM 1269 C CA . PHE A 1 164 ? -5.780 -4.997 2.646 1.00 95.69 164 PHE A CA 1
ATOM 1270 C C . PHE A 1 164 ? -4.903 -4.465 1.519 1.00 95.69 164 PHE A C 1
ATOM 1272 O O . PHE A 1 164 ? -4.550 -3.288 1.515 1.00 95.69 164 PHE A O 1
ATOM 1279 N N . VAL A 1 165 ? -4.606 -5.311 0.537 1.00 93.88 165 VAL A N 1
ATOM 1280 C CA . VAL A 1 165 ? -4.057 -4.892 -0.755 1.00 93.88 165 VAL A CA 1
ATOM 1281 C C . VAL A 1 165 ? -5.177 -4.998 -1.774 1.00 93.88 165 VAL A C 1
ATOM 1283 O O . VAL A 1 165 ? -5.683 -6.080 -2.069 1.00 93.88 165 VAL A O 1
ATOM 1286 N N . VAL A 1 166 ? -5.605 -3.840 -2.258 1.00 94.88 166 VAL A N 1
ATOM 1287 C CA . VAL A 1 166 ? -6.856 -3.670 -2.983 1.00 94.88 166 VAL A CA 1
ATOM 1288 C C . VAL A 1 166 ? -6.557 -3.325 -4.428 1.00 94.88 166 VAL A C 1
ATOM 1290 O O . VAL A 1 166 ? -5.895 -2.327 -4.723 1.00 94.88 166 VAL A O 1
ATOM 1293 N N . ASN A 1 167 ? -7.078 -4.138 -5.337 1.00 93.25 167 ASN A N 1
ATOM 1294 C CA . ASN A 1 167 ? -7.142 -3.793 -6.747 1.00 93.25 167 ASN A CA 1
ATOM 1295 C C . ASN A 1 167 ? -8.151 -2.654 -6.931 1.00 93.25 167 ASN A C 1
ATOM 1297 O O . ASN A 1 167 ? -9.293 -2.767 -6.490 1.00 93.25 167 ASN A O 1
ATOM 1301 N N . THR A 1 168 ? -7.753 -1.568 -7.591 1.00 92.38 168 THR A N 1
ATOM 1302 C CA . THR A 1 168 ? -8.641 -0.418 -7.817 1.00 92.38 168 THR A CA 1
ATOM 1303 C C . THR A 1 168 ? -9.728 -0.672 -8.861 1.00 92.38 168 THR A C 1
ATOM 1305 O O . THR A 1 168 ? -10.708 0.075 -8.918 1.00 92.38 168 THR A O 1
ATOM 1308 N N . ASP A 1 169 ? -9.565 -1.705 -9.686 1.00 88.94 169 ASP A N 1
ATOM 1309 C CA . ASP A 1 169 ? -10.571 -2.151 -10.642 1.00 88.94 169 ASP A CA 1
ATOM 1310 C C . ASP A 1 169 ? -11.618 -3.072 -9.981 1.00 88.94 169 ASP A C 1
ATOM 1312 O O . ASP A 1 169 ? -11.506 -3.487 -8.825 1.00 88.94 169 ASP A O 1
ATOM 1316 N N . LYS A 1 170 ? -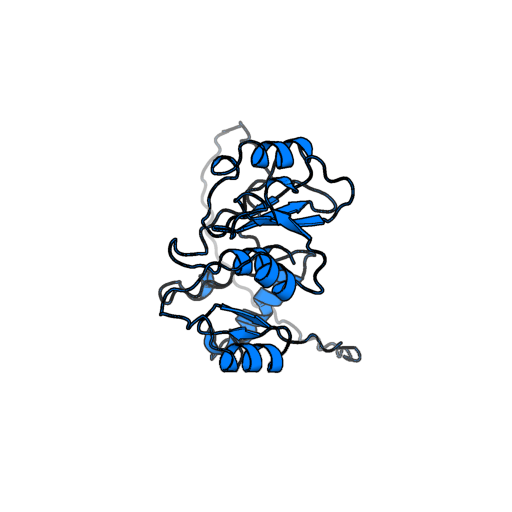12.656 -3.417 -10.749 1.00 86.00 170 LYS A N 1
ATOM 1317 C CA . LYS A 1 170 ? -13.665 -4.412 -10.358 1.00 86.00 170 LYS A CA 1
ATOM 1318 C C . LYS A 1 170 ? -13.072 -5.821 -10.255 1.00 86.00 170 LYS A C 1
ATOM 1320 O O . LYS A 1 170 ? -12.039 -6.113 -10.855 1.00 86.00 170 LYS A O 1
ATOM 1325 N N . CYS A 1 171 ? -13.763 -6.712 -9.546 1.00 85.88 171 CYS A N 1
ATOM 1326 C CA . CYS A 1 171 ? -13.297 -8.078 -9.269 1.00 85.88 171 CYS A CA 1
ATOM 1327 C C . CYS A 1 171 ? -13.109 -8.945 -10.520 1.00 85.88 171 CYS A C 1
ATOM 1329 O O . CYS A 1 171 ? -12.311 -9.877 -10.519 1.00 85.88 171 CYS A O 1
ATOM 1331 N N . ASP A 1 172 ? -13.817 -8.627 -11.602 1.00 79.69 172 ASP A N 1
ATOM 1332 C CA . ASP A 1 172 ? -13.711 -9.300 -12.896 1.00 79.69 172 ASP A CA 1
ATOM 1333 C C 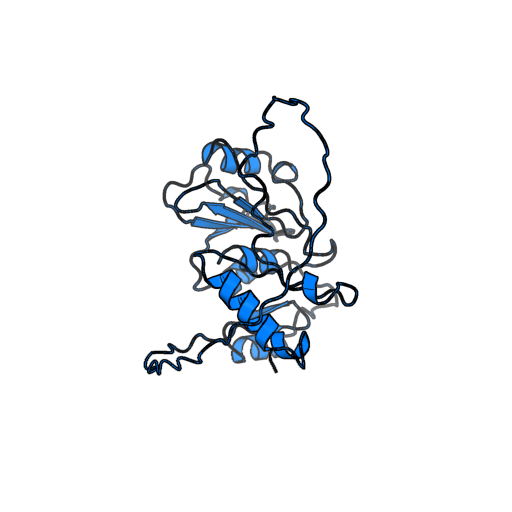. ASP A 1 172 ? -12.601 -8.727 -13.800 1.00 79.69 172 ASP A C 1
ATOM 1335 O O . ASP A 1 172 ? -12.400 -9.204 -14.922 1.00 79.69 172 ASP A O 1
ATOM 1339 N N . GLN A 1 173 ? -11.861 -7.715 -13.333 1.00 79.56 173 GLN A N 1
ATOM 1340 C CA . GLN A 1 173 ? -10.824 -7.036 -14.105 1.00 79.56 173 GLN A CA 1
ATOM 1341 C C . GLN A 1 173 ? -9.410 -7.423 -13.676 1.00 79.56 173 GLN A C 1
ATOM 1343 O O . GLN A 1 173 ? -9.143 -7.892 -12.574 1.00 79.56 173 GLN A O 1
ATOM 1348 N N . LYS A 1 174 ? -8.466 -7.215 -14.599 1.00 74.69 174 LYS A N 1
ATOM 1349 C CA . LYS A 1 174 ? -7.086 -7.713 -14.494 1.00 74.69 174 LYS A CA 1
ATOM 1350 C C . LYS A 1 174 ? -6.232 -7.023 -13.429 1.00 74.69 174 LYS A C 1
ATOM 1352 O O . LYS A 1 174 ? -5.159 -7.535 -13.137 1.00 74.69 174 LYS A O 1
ATOM 1357 N N . GLY A 1 175 ? -6.689 -5.901 -12.883 1.00 71.81 175 GLY A N 1
ATOM 1358 C CA . GLY A 1 175 ? -5.970 -5.139 -11.874 1.00 71.81 175 GLY A CA 1
ATOM 1359 C C . GLY A 1 175 ? -4.939 -4.192 -12.441 1.00 71.81 175 GLY A C 1
ATOM 1360 O O . GLY A 1 175 ? -3.740 -4.448 -12.413 1.00 71.81 175 GLY A O 1
ATOM 1361 N N . SER A 1 176 ? -5.437 -3.080 -12.973 1.00 82.62 176 SER A N 1
ATOM 1362 C CA . SER A 1 176 ? -4.656 -1.994 -13.552 1.00 82.62 176 SER A CA 1
ATOM 1363 C C . SER A 1 176 ? -3.801 -1.270 -12.515 1.00 82.62 176 SER A C 1
ATOM 1365 O O . SER A 1 176 ? -2.736 -0.758 -12.861 1.00 82.62 176 SER A O 1
ATOM 1367 N N . HIS A 1 177 ? -4.242 -1.247 -11.254 1.00 90.38 177 HIS A N 1
ATOM 1368 C CA . HIS A 1 177 ? -3.528 -0.612 -10.159 1.00 90.38 177 HIS A CA 1
ATOM 1369 C C . HIS A 1 177 ? -3.892 -1.229 -8.805 1.00 90.38 177 HIS A C 1
ATOM 1371 O O . HIS A 1 177 ? -4.998 -1.733 -8.609 1.00 90.38 177 HIS A O 1
ATOM 1377 N N . TRP A 1 178 ? -2.945 -1.171 -7.872 1.00 90.44 178 TRP A N 1
ATOM 1378 C CA . TRP A 1 178 ? -3.049 -1.751 -6.537 1.00 90.44 178 TRP A CA 1
ATOM 1379 C C . TRP A 1 178 ? -2.698 -0.698 -5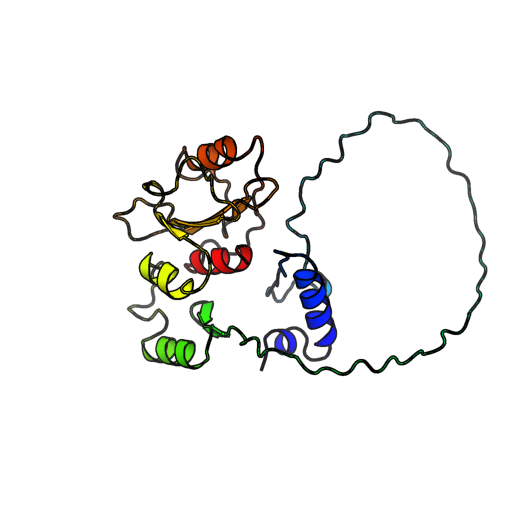.490 1.00 90.44 178 TRP A C 1
ATOM 1381 O O . TRP A 1 178 ? -1.710 0.027 -5.641 1.00 90.44 178 TRP A O 1
ATOM 1391 N N . VAL A 1 179 ? -3.510 -0.628 -4.439 1.00 93.50 179 VAL A N 1
ATOM 1392 C CA . VAL A 1 179 ? -3.345 0.277 -3.292 1.00 93.50 179 VAL A CA 1
ATOM 1393 C C . VAL A 1 179 ? -3.392 -0.528 -1.998 1.00 93.50 179 VAL A C 1
ATOM 1395 O O . VAL A 1 179 ? -3.937 -1.632 -1.982 1.00 93.50 179 VAL A O 1
ATOM 1398 N N . ALA A 1 180 ? -2.849 0.007 -0.909 1.00 94.56 180 ALA A N 1
ATOM 1399 C CA . ALA A 1 180 ? -2.949 -0.624 0.402 1.00 94.56 180 ALA A CA 1
ATOM 1400 C C . ALA A 1 180 ? -3.805 0.202 1.361 1.00 94.56 180 ALA A C 1
ATOM 1402 O O . ALA A 1 180 ? -3.748 1.432 1.385 1.00 94.56 180 ALA A O 1
ATOM 1403 N N . PHE A 1 181 ? -4.584 -0.510 2.164 1.00 95.38 181 PHE A N 1
ATOM 1404 C CA . PHE A 1 181 ? -5.279 0.011 3.329 1.00 95.38 181 PHE A CA 1
ATOM 1405 C C . PHE A 1 181 ? -4.713 -0.695 4.553 1.00 95.38 181 PHE A C 1
ATOM 1407 O O . PHE A 1 181 ? -4.726 -1.927 4.606 1.00 95.38 181 PHE A O 1
ATOM 1414 N N . HIS A 1 182 ? -4.260 0.068 5.539 1.00 95.12 182 HIS A N 1
ATOM 1415 C CA . HIS A 1 182 ? -3.826 -0.473 6.817 1.00 95.12 182 HIS A CA 1
ATOM 1416 C C . HIS A 1 182 ? -4.693 0.090 7.944 1.00 95.12 182 HIS A C 1
ATOM 1418 O O . HIS A 1 182 ? -4.950 1.289 8.033 1.00 95.12 182 HIS A O 1
ATOM 1424 N N . PHE A 1 183 ? -5.183 -0.801 8.796 1.00 95.56 183 PHE A N 1
ATOM 1425 C CA . PHE A 1 183 ? -5.987 -0.483 9.964 1.00 95.56 183 PHE A CA 1
ATOM 1426 C C . PHE A 1 183 ? -5.202 -0.941 11.193 1.00 95.56 183 PHE A C 1
ATOM 1428 O O . PHE A 1 183 ? -5.276 -2.125 11.537 1.00 95.56 183 PHE A O 1
ATOM 1435 N N . PRO A 1 184 ? -4.434 -0.051 11.845 1.00 91.94 184 PRO A N 1
ATOM 1436 C CA . PRO A 1 184 ? -3.589 -0.433 12.971 1.00 91.94 184 PRO A CA 1
ATOM 1437 C C . PRO A 1 184 ? -4.433 -0.837 14.188 1.00 91.94 184 PRO A C 1
ATOM 1439 O O . PRO A 1 184 ? -5.601 -0.459 14.309 1.00 91.94 184 PRO A O 1
ATOM 1442 N N . ALA A 1 185 ? -3.839 -1.590 15.122 1.00 92.69 185 ALA A N 1
ATOM 1443 C CA . ALA A 1 185 ? -4.504 -2.011 16.365 1.00 92.69 185 ALA A CA 1
ATOM 1444 C C . ALA A 1 185 ? -5.056 -0.815 17.168 1.00 92.69 185 ALA A C 1
ATOM 1446 O O . ALA A 1 185 ? -6.117 -0.894 17.784 1.00 92.69 185 ALA A O 1
ATOM 1447 N N . SER A 1 186 ? -4.345 0.310 17.103 1.00 90.06 186 SER A N 1
ATOM 1448 C CA . SER A 1 186 ? -4.724 1.610 17.645 1.00 90.06 186 SER A CA 1
ATOM 1449 C C . SER A 1 186 ? -4.220 2.703 16.708 1.00 90.06 186 SER A C 1
ATOM 1451 O O . SER A 1 186 ? -3.114 2.578 16.189 1.00 90.06 186 SER A O 1
ATOM 1453 N N . GLY A 1 187 ? -4.978 3.786 16.544 1.00 90.44 187 GLY A N 1
ATOM 1454 C CA . GLY A 1 187 ? -4.586 4.921 15.705 1.00 90.44 187 GLY A CA 1
ATOM 1455 C C . GLY A 1 187 ? -5.489 5.119 14.491 1.00 90.44 187 GLY A C 1
ATOM 1456 O O . GLY A 1 187 ? -6.602 4.586 14.427 1.00 90.44 187 GLY A O 1
ATOM 1457 N N . LEU A 1 188 ? -5.010 5.940 13.558 1.00 93.56 188 LEU A N 1
ATOM 1458 C CA . LEU A 1 188 ? -5.743 6.320 12.356 1.00 93.56 188 LEU A CA 1
ATOM 1459 C C . LEU A 1 188 ? -5.601 5.243 11.269 1.00 93.56 188 LEU A C 1
ATOM 1461 O O . LEU A 1 188 ? -4.527 4.662 11.136 1.00 93.56 188 LEU A O 1
ATOM 1465 N N . PRO A 1 189 ? -6.650 4.977 10.473 1.00 95.94 189 PRO A N 1
ATOM 1466 C CA . PRO A 1 189 ? -6.513 4.220 9.237 1.00 95.94 189 PRO A CA 1
ATOM 1467 C C . PRO A 1 189 ? -5.509 4.879 8.293 1.00 95.94 189 PRO A C 1
ATOM 1469 O O . PRO A 1 189 ? -5.431 6.106 8.200 1.00 95.94 189 PRO A O 1
ATOM 1472 N N . GLU A 1 190 ? -4.792 4.060 7.541 1.00 94.12 190 GLU A N 1
ATOM 1473 C CA . GLU A 1 190 ? -3.765 4.503 6.613 1.00 94.12 190 GLU A CA 1
ATOM 1474 C C . GLU A 1 190 ? -4.104 4.035 5.201 1.00 94.12 190 GLU A C 1
ATOM 1476 O O . GLU A 1 190 ? -4.540 2.903 4.975 1.00 94.12 190 GLU A O 1
ATOM 1481 N N . PHE A 1 191 ? -3.893 4.926 4.240 1.00 94.75 191 PHE A N 1
ATOM 1482 C CA . PHE A 1 191 ? -4.025 4.646 2.822 1.00 94.75 191 PHE A CA 1
ATOM 1483 C C . PHE A 1 191 ? -2.683 4.856 2.136 1.00 94.75 191 PHE A C 1
ATOM 1485 O O . PHE A 1 191 ? -2.077 5.924 2.252 1.00 94.75 191 PHE A O 1
ATOM 1492 N N . PHE A 1 192 ? -2.243 3.857 1.380 1.00 91.88 192 PHE A N 1
ATOM 1493 C CA . PHE A 1 192 ? -1.024 3.923 0.596 1.00 91.88 192 PHE A CA 1
ATOM 1494 C C . PHE A 1 192 ? -1.310 3.719 -0.883 1.00 91.88 192 PHE A C 1
ATOM 1496 O O . PHE A 1 192 ? -1.931 2.743 -1.308 1.00 91.88 192 PHE A O 1
ATOM 1503 N N . ASP A 1 193 ? -0.749 4.622 -1.675 1.00 88.62 193 ASP A N 1
ATOM 1504 C CA . ASP A 1 193 ? -0.659 4.484 -3.112 1.00 88.62 193 ASP A CA 1
ATOM 1505 C C . ASP A 1 193 ? 0.762 4.822 -3.557 1.00 88.62 193 ASP A C 1
ATOM 1507 O O . ASP A 1 193 ? 1.246 5.939 -3.380 1.00 88.62 193 ASP A O 1
ATOM 1511 N N . SER A 1 194 ? 1.414 3.866 -4.215 1.00 81.31 194 SER A N 1
ATOM 1512 C CA . SER A 1 194 ? 2.760 4.036 -4.775 1.00 81.31 194 SER A CA 1
ATOM 1513 C C . SER A 1 194 ? 2.897 5.207 -5.765 1.00 81.31 194 SER A C 1
ATOM 1515 O O . SER A 1 194 ? 4.009 5.710 -5.973 1.00 81.31 194 SER A O 1
ATOM 1517 N N . LEU A 1 195 ? 1.787 5.656 -6.366 1.00 82.94 195 LEU A N 1
ATOM 1518 C CA . LEU A 1 195 ? 1.722 6.818 -7.258 1.00 82.94 195 LEU A CA 1
ATOM 1519 C C . LEU A 1 195 ? 1.480 8.143 -6.516 1.00 82.94 195 LEU A C 1
ATOM 1521 O O . LEU A 1 195 ? 1.467 9.193 -7.158 1.00 82.94 195 LEU A O 1
ATOM 1525 N N . GLY A 1 196 ? 1.295 8.105 -5.193 1.00 83.31 196 GLY A N 1
ATOM 1526 C CA . GLY A 1 196 ? 1.029 9.274 -4.354 1.00 83.31 196 GLY A CA 1
ATOM 1527 C C . GLY A 1 196 ? -0.359 9.884 -4.561 1.00 83.31 196 GLY A C 1
ATOM 1528 O O . GLY A 1 196 ? -0.544 11.069 -4.286 1.00 83.31 196 GLY A O 1
ATOM 1529 N N . ARG A 1 197 ? -1.332 9.130 -5.095 1.00 89.38 197 ARG A N 1
ATOM 1530 C CA . ARG A 1 197 ? -2.695 9.645 -5.280 1.00 89.38 197 ARG A CA 1
ATOM 1531 C C . ARG A 1 197 ? -3.504 9.466 -4.003 1.00 89.38 197 ARG A C 1
ATOM 1533 O O . ARG A 1 197 ? -3.288 8.548 -3.222 1.00 89.38 197 ARG A O 1
ATOM 1540 N N . TYR A 1 198 ? -4.474 10.349 -3.827 1.00 92.88 198 TYR A N 1
ATOM 1541 C CA . TYR A 1 198 ? -5.418 10.305 -2.717 1.00 92.88 198 TYR A CA 1
ATOM 1542 C C . TYR A 1 198 ? -6.534 9.280 -2.980 1.00 92.88 198 TYR A C 1
ATOM 1544 O O . TYR A 1 198 ? -6.863 9.044 -4.152 1.00 92.88 198 TYR A O 1
ATOM 1552 N N . PRO A 1 199 ? -7.162 8.705 -1.935 1.00 94.25 199 PRO A N 1
ATOM 1553 C CA . PRO A 1 199 ? -8.224 7.706 -2.089 1.00 94.25 199 PRO A CA 1
ATOM 1554 C C . PRO A 1 199 ? -9.427 8.219 -2.902 1.00 94.25 199 PRO A C 1
ATOM 1556 O O . PRO A 1 199 ? -10.088 7.440 -3.585 1.00 94.25 199 PRO A O 1
ATOM 1559 N N . GLU A 1 200 ? -9.672 9.532 -2.905 1.00 94.06 200 GLU A N 1
ATOM 1560 C CA . GLU A 1 200 ? -10.691 10.218 -3.714 1.00 94.06 200 GLU A CA 1
ATOM 1561 C C . GLU A 1 200 ? -10.500 10.069 -5.227 1.00 94.06 200 GLU A C 1
ATOM 1563 O O . GLU A 1 200 ? -11.440 10.292 -5.987 1.00 94.06 200 GLU A O 1
ATOM 1568 N N . THR A 1 201 ? -9.299 9.698 -5.671 1.00 92.00 201 THR A N 1
ATOM 1569 C CA . THR A 1 201 ? -8.982 9.509 -7.095 1.00 92.00 201 THR A CA 1
ATOM 1570 C C . THR A 1 201 ? -9.612 8.235 -7.668 1.00 92.00 201 THR A C 1
ATOM 1572 O O . THR A 1 201 ? -9.698 8.081 -8.885 1.00 92.00 201 THR A O 1
ATOM 1575 N N . TYR A 1 202 ? -10.028 7.314 -6.797 1.00 90.88 202 TYR A N 1
ATOM 1576 C CA . TYR A 1 202 ? -10.497 5.980 -7.154 1.00 90.88 202 TYR A CA 1
ATOM 1577 C C . TYR A 1 202 ? -12.019 5.862 -7.001 1.00 90.88 202 TYR A C 1
ATOM 1579 O O . TYR A 1 202 ? -12.782 6.772 -7.328 1.00 90.88 202 TYR A O 1
ATOM 1587 N N . GLN A 1 203 ? -12.487 4.711 -6.520 1.00 85.81 203 GLN A N 1
ATOM 1588 C CA . GLN A 1 203 ? -13.887 4.496 -6.201 1.00 85.81 203 GLN A CA 1
ATOM 1589 C C . GLN A 1 203 ? -14.324 5.438 -5.076 1.00 85.81 203 GLN A C 1
ATOM 1591 O O . GLN A 1 203 ? -13.659 5.555 -4.045 1.00 85.81 203 GLN A O 1
ATOM 1596 N N . ARG A 1 204 ? -15.504 6.054 -5.225 1.00 83.06 204 ARG A N 1
ATOM 1597 C CA . ARG A 1 204 ? -16.029 7.051 -4.272 1.00 83.06 204 ARG A CA 1
ATOM 1598 C C . ARG A 1 204 ? -16.086 6.546 -2.824 1.00 83.06 204 ARG A C 1
ATOM 1600 O O . ARG A 1 204 ? -16.011 7.349 -1.899 1.00 83.06 204 ARG A O 1
ATOM 1607 N N . TYR A 1 205 ? -16.231 5.237 -2.615 1.00 90.94 205 TYR A N 1
ATOM 1608 C CA . TYR A 1 205 ? -16.316 4.659 -1.277 1.00 90.94 205 TYR A CA 1
ATOM 1609 C C . TYR A 1 205 ? -14.960 4.379 -0.618 1.00 90.94 205 TYR A C 1
ATOM 1611 O O . TYR A 1 205 ? -14.962 4.142 0.582 1.00 90.94 205 TYR A O 1
ATOM 1619 N N . PHE A 1 206 ? -13.816 4.463 -1.310 1.00 94.94 206 PHE A N 1
ATOM 1620 C CA . PHE A 1 206 ? -12.498 4.243 -0.681 1.00 94.94 206 PHE A CA 1
ATOM 1621 C C . PHE A 1 206 ? -12.263 5.213 0.477 1.00 94.94 206 PHE A C 1
ATOM 1623 O O . PHE A 1 206 ? -11.930 4.809 1.589 1.00 94.94 206 PHE A O 1
ATOM 1630 N N . ARG A 1 207 ? -12.557 6.495 0.246 1.00 94.94 207 ARG A N 1
ATOM 1631 C CA . ARG A 1 207 ? -12.554 7.515 1.298 1.00 94.94 207 ARG A CA 1
ATOM 1632 C C . ARG A 1 207 ? -13.538 7.182 2.425 1.00 94.94 207 ARG A C 1
ATOM 1634 O O . ARG A 1 207 ? -13.225 7.364 3.596 1.00 94.94 207 ARG A O 1
ATOM 1641 N N . ASN A 1 208 ? -14.729 6.695 2.080 1.00 94.50 208 ASN A N 1
ATOM 1642 C CA . ASN A 1 208 ? -15.754 6.370 3.072 1.00 94.50 208 ASN A CA 1
ATOM 1643 C C . ASN A 1 208 ? -15.327 5.205 3.969 1.00 94.50 208 ASN A C 1
ATOM 1645 O O . ASN A 1 208 ? -15.596 5.259 5.162 1.00 94.50 208 ASN A O 1
ATOM 1649 N N . VAL A 1 209 ? -14.643 4.194 3.423 1.00 96.25 209 VAL A N 1
ATOM 1650 C CA . VAL A 1 209 ? -14.087 3.080 4.206 1.00 96.25 209 VAL A CA 1
ATOM 1651 C C . VAL A 1 209 ? -13.133 3.619 5.271 1.00 96.25 209 VAL A C 1
ATOM 1653 O O . VAL A 1 209 ? -13.256 3.250 6.435 1.00 96.25 209 VAL A O 1
ATOM 1656 N N . LEU A 1 210 ? -12.234 4.539 4.912 1.00 95.81 210 LEU A N 1
ATOM 1657 C CA . LEU A 1 210 ? -11.301 5.147 5.867 1.00 95.81 210 LEU A CA 1
ATOM 1658 C C . LEU A 1 210 ? -12.048 5.925 6.963 1.00 95.81 210 LEU A C 1
ATOM 1660 O O . LEU A 1 210 ? -11.806 5.700 8.143 1.00 95.81 210 LEU A O 1
ATOM 1664 N N . ILE A 1 211 ? -13.028 6.752 6.585 1.00 94.56 211 ILE A N 1
ATOM 1665 C CA . ILE A 1 211 ? -13.783 7.607 7.521 1.00 94.56 211 ILE A CA 1
ATOM 1666 C C . ILE A 1 211 ? -14.699 6.812 8.460 1.00 94.56 211 ILE A C 1
ATOM 1668 O O . ILE A 1 211 ? -14.866 7.153 9.627 1.00 94.56 211 ILE A O 1
ATOM 1672 N N . VAL A 1 212 ? -15.312 5.733 7.975 1.00 95.62 212 VAL A N 1
ATOM 1673 C CA . VAL A 1 212 ? -16.138 4.854 8.822 1.00 95.62 212 VAL A CA 1
ATOM 1674 C C . VAL A 1 212 ? -15.273 4.112 9.849 1.00 95.62 212 VAL A C 1
ATOM 1676 O O . VAL A 1 212 ? -15.761 3.724 10.909 1.00 95.62 212 VAL A O 1
ATOM 1679 N N . ASN A 1 213 ? -13.977 3.955 9.567 1.00 96.06 213 ASN A N 1
ATOM 1680 C CA . ASN A 1 213 ? -13.006 3.307 10.442 1.00 96.06 213 ASN A CA 1
ATOM 1681 C C . ASN A 1 213 ? -12.177 4.286 11.299 1.00 96.06 213 ASN A C 1
ATOM 1683 O O . ASN A 1 213 ? -11.371 3.829 12.113 1.00 96.06 213 ASN A O 1
ATOM 1687 N N . GLY A 1 214 ? -12.382 5.597 11.172 1.00 90.56 214 GLY A N 1
ATOM 1688 C CA . GLY A 1 214 ? -11.730 6.623 11.986 1.00 90.56 214 GLY A CA 1
ATOM 1689 C C . GLY A 1 214 ? -12.161 8.031 11.561 1.00 90.56 214 GLY A C 1
ATOM 1690 O O . GLY A 1 214 ? -12.396 8.253 10.378 1.00 90.56 214 GLY A O 1
ATOM 1691 N N . PRO A 1 215 ? -12.271 9.005 12.485 1.00 84.81 215 PRO A N 1
ATOM 1692 C CA . PRO A 1 215 ? -12.684 10.370 12.134 1.00 84.81 215 PRO A CA 1
ATOM 1693 C C . PRO A 1 215 ? -11.714 11.054 11.154 1.00 84.81 215 PRO A C 1
ATOM 1695 O O . PRO A 1 215 ? -12.114 11.956 10.419 1.00 84.81 215 PRO A O 1
ATOM 1698 N N . GLU A 1 216 ? -10.463 10.593 11.124 1.00 92.25 216 GLU A N 1
ATOM 1699 C CA . GLU A 1 216 ? -9.377 11.040 10.255 1.00 92.25 216 GLU A CA 1
ATOM 1700 C C . GLU A 1 216 ? -8.612 9.820 9.714 1.00 92.25 216 GLU A C 1
ATOM 1702 O O . GLU A 1 216 ? -8.771 8.708 10.224 1.00 92.25 216 GLU A O 1
ATOM 1707 N N . TYR A 1 217 ? -7.793 10.019 8.679 1.00 93.50 217 TYR A N 1
ATOM 1708 C CA . TYR A 1 217 ? -6.923 8.987 8.110 1.00 93.50 217 TYR A CA 1
ATOM 1709 C C . TYR A 1 217 ? -5.626 9.591 7.572 1.00 93.50 217 TYR A C 1
ATOM 1711 O O . TYR A 1 217 ? -5.588 10.753 7.160 1.00 93.50 217 TYR A O 1
ATOM 1719 N N . CYS A 1 218 ? -4.579 8.772 7.524 1.00 91.12 218 CYS A N 1
ATOM 1720 C CA . CYS A 1 218 ? -3.283 9.140 6.968 1.00 91.12 218 CYS A CA 1
ATOM 1721 C C . CYS A 1 218 ? -3.190 8.717 5.497 1.00 91.12 218 CYS A C 1
ATOM 1723 O O . CYS A 1 218 ? -3.637 7.634 5.118 1.00 91.12 218 CYS A O 1
ATOM 1725 N N . VAL A 1 219 ? -2.566 9.555 4.665 1.00 89.12 219 VAL A N 1
ATOM 1726 C CA . VAL A 1 219 ? -2.187 9.189 3.294 1.00 89.12 219 VAL A CA 1
ATOM 1727 C C . VAL A 1 219 ? -0.672 9.106 3.215 1.00 89.12 219 VAL A C 1
ATOM 1729 O O . VAL A 1 219 ? 0.038 10.106 3.320 1.00 89.12 219 VAL A O 1
ATOM 1732 N N . VAL A 1 220 ? -0.181 7.896 2.994 1.00 79.69 220 VAL A N 1
ATOM 1733 C CA . VAL A 1 220 ? 1.234 7.582 2.811 1.00 79.69 220 VAL A CA 1
ATOM 1734 C C . VAL A 1 220 ? 1.603 7.965 1.371 1.00 79.69 220 VAL A C 1
ATOM 1736 O O . VAL A 1 220 ? 1.507 7.163 0.446 1.00 79.69 220 VAL A O 1
ATOM 1739 N N . GLY A 1 221 ? 1.907 9.251 1.160 1.00 59.88 221 GLY A N 1
ATOM 1740 C CA . GLY A 1 221 ? 1.755 9.907 -0.149 1.00 59.88 221 GLY A CA 1
ATOM 1741 C C . GLY A 1 221 ? 3.016 10.380 -0.877 1.00 59.88 221 GLY A C 1
ATOM 1742 O O . GLY A 1 221 ? 2.892 11.095 -1.870 1.00 59.88 221 GLY A O 1
ATOM 1743 N N . ASN A 1 222 ? 4.233 10.022 -0.458 1.00 62.47 222 ASN A N 1
ATOM 1744 C CA . ASN A 1 222 ? 5.395 10.340 -1.295 1.00 62.47 222 ASN A CA 1
ATOM 1745 C C . ASN A 1 222 ? 5.388 9.417 -2.520 1.00 62.47 222 ASN A C 1
ATOM 1747 O O . ASN A 1 222 ? 5.448 8.202 -2.368 1.00 62.47 222 ASN A O 1
ATOM 1751 N N . GLN A 1 223 ? 5.317 9.974 -3.734 1.00 61.47 223 GLN A N 1
ATOM 1752 C CA . GLN A 1 223 ? 5.388 9.186 -4.967 1.00 61.47 223 GLN A CA 1
ATOM 1753 C C . GLN A 1 223 ? 6.728 8.434 -5.023 1.00 61.47 223 GLN A C 1
ATOM 1755 O O . GLN A 1 223 ? 7.779 9.013 -5.315 1.00 61.47 223 GLN A O 1
ATOM 1760 N N . ILE A 1 224 ? 6.689 7.133 -4.740 1.00 59.78 224 ILE A N 1
ATOM 1761 C CA . ILE A 1 224 ? 7.870 6.260 -4.742 1.00 59.78 224 ILE A CA 1
ATOM 1762 C C . ILE A 1 224 ? 8.026 5.579 -6.112 1.00 59.78 224 ILE A C 1
ATOM 1764 O O . ILE A 1 224 ? 9.147 5.257 -6.508 1.00 59.78 224 ILE A O 1
ATOM 1768 N N . ASN A 1 225 ? 6.936 5.441 -6.880 1.00 49.47 225 ASN A N 1
ATOM 1769 C CA . ASN A 1 225 ? 6.931 4.754 -8.169 1.00 49.47 225 ASN A CA 1
ATOM 1770 C C . ASN A 1 225 ? 6.734 5.719 -9.365 1.00 49.47 225 ASN A C 1
ATOM 1772 O O . ASN A 1 225 ? 5.794 6.526 -9.362 1.00 49.47 225 ASN A O 1
ATOM 1776 N N . PRO A 1 226 ? 7.569 5.668 -10.425 1.00 50.94 226 PRO A N 1
ATOM 1777 C CA . PRO A 1 226 ? 7.266 6.360 -11.677 1.00 50.94 226 PRO A CA 1
ATOM 1778 C C . PRO A 1 226 ? 5.984 5.800 -12.318 1.00 50.94 226 PRO A C 1
ATOM 1780 O O . PRO A 1 226 ? 5.776 4.591 -12.343 1.00 50.94 226 PRO A O 1
ATOM 1783 N N . MET A 1 227 ? 5.161 6.680 -12.906 1.00 48.84 227 MET A N 1
ATOM 1784 C CA . MET A 1 227 ? 3.840 6.405 -13.523 1.00 48.84 227 MET A CA 1
ATOM 1785 C C . MET A 1 227 ? 3.786 5.263 -14.564 1.00 48.84 227 MET A C 1
ATOM 1787 O O . MET A 1 227 ? 2.706 4.924 -15.032 1.00 48.84 227 MET A O 1
ATOM 1791 N N . ILE A 1 228 ? 4.929 4.700 -14.956 1.00 44.75 228 ILE A N 1
ATOM 1792 C CA . ILE A 1 228 ? 5.075 3.677 -16.001 1.00 44.75 228 ILE A CA 1
ATOM 1793 C C . ILE A 1 228 ? 5.402 2.277 -15.462 1.00 44.75 228 ILE A C 1
ATOM 1795 O O . ILE A 1 228 ? 5.567 1.351 -16.252 1.00 44.75 228 ILE A O 1
ATOM 1799 N N . SER A 1 229 ? 5.564 2.114 -14.148 1.00 51.97 229 SER A N 1
ATOM 1800 C CA . SER A 1 229 ? 5.934 0.822 -13.572 1.00 51.97 229 SER A CA 1
ATOM 1801 C C . SER A 1 229 ? 4.712 0.031 -13.117 1.00 51.97 229 SER A C 1
ATOM 1803 O O . SER A 1 229 ? 3.888 0.527 -12.350 1.00 51.97 229 SER A O 1
ATOM 1805 N N . ASN A 1 230 ? 4.669 -1.245 -13.492 1.00 57.06 230 ASN A N 1
ATOM 1806 C CA . ASN A 1 230 ? 3.618 -2.192 -13.114 1.00 57.06 230 ASN A CA 1
ATOM 1807 C C . ASN A 1 230 ? 3.880 -2.891 -11.770 1.00 57.06 230 ASN A C 1
ATOM 1809 O O . ASN A 1 230 ? 3.299 -3.934 -11.482 1.00 57.06 230 ASN A O 1
ATOM 1813 N N . THR A 1 231 ? 4.773 -2.335 -10.949 1.00 59.53 231 THR A N 1
ATOM 1814 C CA . THR A 1 231 ? 5.175 -2.895 -9.651 1.00 59.53 231 THR A CA 1
ATOM 1815 C C . THR A 1 231 ? 4.428 -2.271 -8.471 1.00 59.53 231 THR A C 1
ATOM 1817 O O . THR A 1 231 ? 4.867 -2.410 -7.333 1.00 59.53 231 THR A O 1
ATOM 1820 N N . CYS A 1 232 ? 3.312 -1.565 -8.698 1.00 61.44 232 CYS A N 1
ATOM 1821 C CA . CYS A 1 232 ? 2.546 -0.914 -7.626 1.00 61.44 232 CYS A CA 1
ATOM 1822 C C . CYS A 1 232 ? 2.107 -1.896 -6.526 1.00 61.44 232 CYS A C 1
ATOM 1824 O O . CYS A 1 232 ? 2.220 -1.567 -5.345 1.00 61.44 232 CYS A O 1
ATOM 1826 N N . GLY A 1 233 ? 1.738 -3.128 -6.900 1.00 57.34 233 GLY A N 1
ATOM 1827 C CA . GLY A 1 233 ? 1.436 -4.203 -5.951 1.00 57.34 233 GLY A CA 1
ATOM 1828 C C . GLY A 1 233 ? 2.611 -4.536 -5.026 1.00 57.34 233 GLY A C 1
ATOM 1829 O O . GLY A 1 233 ? 2.401 -4.728 -3.837 1.00 57.34 233 GLY A O 1
ATOM 1830 N N . LEU A 1 234 ? 3.851 -4.499 -5.530 1.00 60.78 234 LEU A N 1
ATOM 1831 C CA . LEU A 1 234 ? 5.065 -4.773 -4.747 1.00 60.78 234 LEU A CA 1
ATOM 1832 C C . LEU A 1 234 ? 5.393 -3.657 -3.752 1.00 60.78 234 LEU A C 1
ATOM 1834 O O . LEU A 1 234 ? 5.885 -3.926 -2.661 1.00 60.78 234 LEU A O 1
ATOM 1838 N N . TYR A 1 235 ? 5.097 -2.403 -4.096 1.00 62.16 235 TYR A N 1
ATOM 1839 C CA . TYR A 1 235 ? 5.284 -1.287 -3.168 1.00 62.16 235 TYR A CA 1
ATOM 1840 C C . TYR A 1 235 ? 4.294 -1.333 -2.001 1.00 62.16 235 TYR A C 1
ATOM 1842 O O . TYR A 1 235 ? 4.666 -0.966 -0.892 1.00 62.16 235 TYR A O 1
ATOM 1850 N N . CYS A 1 236 ? 3.077 -1.840 -2.225 1.00 56.09 236 CYS A N 1
ATOM 1851 C CA . CYS A 1 236 ? 2.082 -2.039 -1.166 1.00 56.09 236 CYS A CA 1
ATOM 1852 C C . CYS A 1 236 ? 2.544 -3.057 -0.104 1.00 56.09 236 CYS A C 1
ATOM 1854 O O . CYS A 1 236 ? 2.109 -2.996 1.044 1.00 56.09 236 CYS A O 1
ATOM 1856 N N . ILE A 1 237 ? 3.454 -3.966 -0.471 1.00 56.88 237 ILE A N 1
ATOM 1857 C CA . ILE A 1 237 ? 4.050 -4.966 0.430 1.00 56.88 237 ILE A CA 1
ATOM 1858 C C . ILE A 1 237 ? 5.016 -4.310 1.422 1.00 56.88 237 ILE A C 1
ATOM 1860 O O . ILE A 1 237 ? 5.055 -4.683 2.590 1.00 56.88 237 ILE A O 1
ATOM 1864 N N . ILE A 1 238 ? 5.784 -3.317 0.963 1.00 53.41 238 ILE A N 1
ATOM 1865 C CA . ILE A 1 238 ? 6.846 -2.677 1.755 1.00 53.41 238 ILE A CA 1
ATOM 1866 C C . ILE A 1 238 ? 6.268 -1.810 2.881 1.00 53.41 238 ILE A C 1
ATOM 1868 O O . ILE A 1 238 ? 6.919 -1.637 3.902 1.00 53.41 238 ILE A O 1
ATOM 1872 N N . THR A 1 239 ? 5.053 -1.286 2.719 1.00 48.44 239 THR A N 1
ATOM 1873 C CA . THR A 1 239 ? 4.402 -0.407 3.706 1.00 48.44 239 THR A CA 1
ATOM 1874 C C . THR A 1 239 ? 3.483 -1.141 4.684 1.00 48.44 239 THR A C 1
ATOM 1876 O O . THR A 1 239 ? 2.839 -0.490 5.493 1.00 48.44 239 THR A O 1
ATOM 1879 N N . SER A 1 240 ? 3.349 -2.466 4.565 1.00 40.25 240 SER A N 1
ATOM 1880 C CA . SER A 1 240 ? 2.354 -3.267 5.299 1.00 40.25 240 SER A CA 1
ATOM 1881 C C . SER A 1 240 ? 2.948 -4.194 6.374 1.00 40.25 240 SER A C 1
ATOM 1883 O O . SER A 1 240 ? 2.204 -4.979 6.965 1.00 40.25 240 SER A O 1
ATOM 1885 N N . ASN A 1 241 ? 4.267 -4.132 6.584 1.00 37.88 241 ASN A N 1
ATOM 1886 C CA . ASN A 1 241 ? 5.024 -4.797 7.655 1.00 37.88 241 ASN A CA 1
ATOM 1887 C C . ASN A 1 241 ? 5.495 -3.746 8.659 1.00 37.88 241 ASN A C 1
ATOM 1889 O O . ASN A 1 241 ? 5.498 -4.061 9.870 1.00 37.88 241 ASN A O 1
#

Radius of gyration: 22.7 Å; chains: 1; bounding box: 54×61×56 Å